Protein AF-A0A7V5EWA0-F1 (afdb_monomer)

Foldseek 3Di:
DDPVVLVVLLVVLQVVLVVPDDCVVVDDSVVSSVVSSVVSSVVCCQQPVAPDHDDPVLVLVLVLLVVLQVVCCVVVVDGDDLVSSCVRSVHDSVSSVVSVVPDGDDDQCPADDPPNDGNVVPDDDPPDDDVVVVVLVVLLLVLVLQLLVLDPPLLSVLVCCQCVNDNNDHDQLVVVCVVVVHDSVVSVVSPVVSVVQLPDPVRHDPPVSND

Nearest PDB structures (foldseek):
  5tw1-assembly1_F  TM=6.983E-01  e=7.255E-17  Mycolicibacterium smegmatis MC2 155
  5vi8-assembly1_F  TM=6.983E-01  e=9.781E-17  Mycolicibacterium smegmatis MC2 155
  6cce-assembly1_F  TM=6.832E-01  e=3.037E-15  Mycolicibacterium smegmatis MC2 155
  5uhb-assembly1_F  TM=7.328E-01  e=1.476E-13  Mycobacterium tuberculosis H37Rv
  5uhd-assembly1_F  TM=7.286E-01  e=1.631E-13  Mycobacterium tuberculosis H37Rv

pLDDT: mean 88.19, std 8.23, range [45.72, 97.5]

Structure (mmCIF, N/CA/C/O backbone):
data_AF-A0A7V5EWA0-F1
#
_entry.id   AF-A0A7V5EWA0-F1
#
loop_
_atom_site.group_PDB
_atom_site.id
_atom_site.type_symbol
_atom_site.label_atom_id
_atom_site.label_alt_id
_atom_site.label_comp_id
_atom_site.label_asym_id
_atom_site.label_entity_id
_atom_site.label_seq_id
_atom_site.pdbx_PDB_ins_code
_atom_site.Cartn_x
_atom_site.Cartn_y
_atom_site.Cartn_z
_atom_site.occupancy
_atom_site.B_iso_or_equiv
_atom_site.auth_seq_id
_atom_site.auth_comp_id
_atom_site.auth_asym_id
_atom_site.auth_atom_id
_atom_site.pdbx_PDB_model_num
ATOM 1 N N . ILE A 1 1 ? -12.025 8.085 10.492 1.00 82.38 1 ILE A N 1
ATOM 2 C CA . ILE A 1 1 ? -13.468 8.148 10.156 1.00 82.38 1 ILE A CA 1
ATOM 3 C C . ILE A 1 1 ? -14.046 9.317 10.912 1.00 82.38 1 ILE A C 1
ATOM 5 O O . ILE A 1 1 ? -13.774 9.421 12.106 1.00 82.38 1 ILE A O 1
ATOM 9 N N . ASP A 1 2 ? -14.763 10.191 10.217 1.00 91.50 2 ASP A N 1
ATOM 10 C CA . ASP A 1 2 ? -15.374 11.351 10.847 1.00 91.50 2 ASP A CA 1
ATOM 11 C C . ASP A 1 2 ? -16.560 10.948 11.739 1.00 91.50 2 ASP A C 1
ATOM 13 O O . ASP A 1 2 ? -17.183 9.898 11.563 1.00 91.50 2 ASP A O 1
ATOM 17 N N . PHE A 1 3 ? -16.888 11.781 12.722 1.00 92.06 3 PHE A N 1
ATOM 18 C CA . PHE A 1 3 ? -18.001 11.513 13.628 1.00 92.06 3 PHE A CA 1
ATOM 19 C C . PHE A 1 3 ? -19.339 11.398 12.882 1.00 92.06 3 PHE A C 1
ATOM 21 O O . PHE A 1 3 ? -20.151 10.526 13.204 1.00 92.06 3 PHE A O 1
ATOM 28 N N . LEU A 1 4 ? -19.557 12.224 11.852 1.00 95.25 4 LEU A N 1
ATOM 29 C CA . LEU A 1 4 ? -20.775 12.167 11.043 1.00 95.25 4 LEU A CA 1
ATOM 30 C C . LEU A 1 4 ? -20.876 10.857 10.255 1.00 95.25 4 LEU A C 1
ATOM 32 O O . LEU A 1 4 ? -21.962 10.282 10.182 1.00 95.25 4 LEU A O 1
ATOM 36 N N . ASP A 1 5 ? -19.760 10.338 9.744 1.00 93.88 5 ASP A N 1
ATOM 37 C CA . ASP A 1 5 ? -19.731 9.050 9.043 1.00 93.88 5 ASP A CA 1
ATOM 38 C C . ASP A 1 5 ? -20.149 7.901 9.971 1.00 93.88 5 ASP A C 1
ATOM 40 O O . ASP A 1 5 ? -20.940 7.038 9.583 1.00 93.88 5 ASP A O 1
ATOM 44 N N . LEU A 1 6 ? -19.679 7.907 11.226 1.00 94.06 6 LEU A N 1
ATOM 45 C CA . LEU A 1 6 ? -20.081 6.908 12.223 1.00 94.06 6 LEU A CA 1
ATOM 46 C C . LEU A 1 6 ? -21.582 6.980 12.523 1.00 94.06 6 LEU A C 1
ATOM 48 O O . LEU A 1 6 ? -22.230 5.940 12.665 1.00 94.06 6 LEU A O 1
ATOM 52 N N . ILE A 1 7 ? -22.148 8.189 12.592 1.00 95.56 7 ILE A N 1
ATOM 53 C CA . ILE A 1 7 ? -23.594 8.377 12.766 1.00 95.56 7 ILE A CA 1
ATOM 54 C C . ILE A 1 7 ? -24.354 7.800 11.570 1.00 95.56 7 ILE A C 1
ATOM 56 O O . ILE A 1 7 ? -25.347 7.102 11.771 1.00 95.56 7 ILE A O 1
ATOM 60 N N . GLN A 1 8 ? -23.900 8.041 10.338 1.00 96.69 8 GLN A N 1
ATOM 61 C CA . GLN A 1 8 ? -24.583 7.527 9.146 1.00 96.69 8 GLN A CA 1
ATOM 62 C C . GLN A 1 8 ? -24.544 5.997 9.061 1.00 96.69 8 GLN A C 1
ATOM 64 O O . GLN A 1 8 ? -25.562 5.364 8.775 1.00 96.69 8 GLN A O 1
ATOM 69 N N . GLU A 1 9 ? -23.412 5.381 9.393 1.00 96.38 9 GLU A N 1
ATOM 70 C CA . GLU A 1 9 ? -23.304 3.920 9.481 1.00 96.38 9 GLU A CA 1
ATOM 71 C C . GLU A 1 9 ? -24.185 3.356 10.606 1.00 96.38 9 GLU A C 1
ATOM 73 O O . GLU A 1 9 ? -24.866 2.340 10.437 1.00 96.38 9 GLU A O 1
ATOM 78 N N . GLY A 1 10 ? -24.261 4.064 11.736 1.00 96.88 10 GLY A N 1
ATOM 79 C CA . GLY A 1 10 ? -25.194 3.763 12.818 1.00 96.88 10 GLY A CA 1
ATOM 80 C C . GLY A 1 10 ? -26.660 3.837 12.379 1.00 96.88 10 GLY A C 1
ATOM 81 O O . GLY A 1 10 ? -27.437 2.937 12.703 1.00 96.88 10 GLY A O 1
ATOM 82 N N . ASN A 1 11 ? -27.034 4.849 11.591 1.00 97.19 11 ASN A N 1
ATOM 83 C CA . ASN A 1 11 ? -28.379 4.997 11.028 1.00 97.19 11 ASN A CA 1
ATOM 84 C C . ASN A 1 11 ? -28.729 3.827 10.100 1.00 97.19 11 ASN A C 1
ATOM 86 O O . ASN A 1 11 ? -29.835 3.290 10.181 1.00 97.19 11 ASN A O 1
ATOM 90 N N . LEU A 1 12 ? -27.783 3.364 9.276 1.00 96.38 12 LEU A N 1
ATOM 91 C CA . LEU A 1 12 ? -27.974 2.173 8.444 1.00 96.38 12 LEU A CA 1
ATOM 92 C C . LEU A 1 12 ? -28.188 0.910 9.299 1.00 96.38 12 LEU A C 1
ATOM 94 O O . LEU A 1 12 ? -29.041 0.073 8.988 1.00 96.38 12 LEU A O 1
ATOM 98 N N . GLY A 1 13 ? -27.452 0.785 10.408 1.00 96.81 13 GLY A N 1
ATOM 99 C CA . GLY A 1 13 ? -27.670 -0.256 11.414 1.00 96.81 13 GLY A CA 1
ATOM 100 C C . GLY A 1 13 ? -29.061 -0.185 12.055 1.00 96.81 13 GLY A C 1
ATOM 101 O O . GLY A 1 13 ? -29.728 -1.210 12.201 1.00 96.81 13 GLY A O 1
ATOM 102 N N . LEU A 1 14 ? -29.537 1.018 12.382 1.00 97.50 14 LEU A N 1
ATOM 103 C CA . LEU A 1 14 ? -30.867 1.236 12.950 1.00 97.50 14 LEU A CA 1
ATOM 104 C C . LEU A 1 14 ? -31.986 0.860 11.968 1.00 97.50 14 LEU A C 1
ATOM 106 O O . LEU A 1 14 ? -32.928 0.186 12.377 1.00 97.50 14 LEU A O 1
ATOM 110 N N . ILE A 1 15 ? -31.876 1.221 10.684 1.00 97.38 15 ILE A N 1
ATOM 111 C CA . ILE A 1 15 ? -32.860 0.836 9.653 1.00 97.38 15 ILE A CA 1
ATOM 112 C C . ILE A 1 15 ? -33.011 -0.691 9.608 1.00 97.38 15 ILE A C 1
ATOM 114 O O . ILE A 1 15 ? -34.123 -1.209 9.700 1.00 97.38 15 ILE A O 1
ATOM 118 N N . ARG A 1 16 ? -31.892 -1.429 9.594 1.00 95.44 16 ARG A N 1
ATOM 119 C CA . ARG A 1 16 ? -31.909 -2.903 9.639 1.00 95.44 16 ARG A CA 1
ATOM 120 C C . ARG A 1 16 ? -32.541 -3.454 10.916 1.00 95.44 16 ARG A C 1
ATOM 122 O O . ARG A 1 16 ? -33.188 -4.501 10.879 1.00 95.44 16 ARG A O 1
ATOM 129 N N . ALA A 1 17 ? -32.345 -2.777 12.047 1.00 96.69 17 ALA A N 1
ATOM 130 C CA . ALA A 1 17 ? -32.993 -3.155 13.295 1.00 96.69 17 ALA A CA 1
ATOM 131 C C . ALA A 1 17 ? -34.513 -3.009 13.194 1.00 96.69 17 ALA A C 1
ATOM 133 O O . ALA A 1 17 ? -35.222 -3.915 13.618 1.00 96.69 17 ALA A O 1
ATOM 134 N N . VAL A 1 18 ? -35.009 -1.909 12.618 1.00 96.88 18 VAL A N 1
ATOM 135 C CA . VAL A 1 18 ? -36.448 -1.668 12.418 1.00 96.88 18 VAL A CA 1
ATOM 136 C C . VAL A 1 18 ? -37.058 -2.740 11.516 1.00 96.88 18 VAL A C 1
ATOM 138 O O . VAL A 1 18 ? -38.073 -3.324 11.881 1.00 96.88 18 VAL A O 1
ATOM 141 N N . GLU A 1 19 ? -36.416 -3.057 10.390 1.00 95.69 19 GLU A N 1
ATOM 142 C CA . GLU A 1 19 ? -36.904 -4.066 9.436 1.00 95.69 19 GLU A CA 1
ATOM 143 C C . GLU A 1 19 ? -37.020 -5.470 10.044 1.00 95.69 19 GLU A C 1
ATOM 145 O O . GLU A 1 19 ? -37.934 -6.224 9.714 1.00 95.69 19 GLU A O 1
ATOM 150 N N . LYS A 1 20 ? -36.085 -5.841 10.928 1.00 94.56 20 LYS A N 1
ATOM 151 C CA . LYS A 1 20 ? -36.005 -7.191 11.511 1.00 94.56 20 LYS A CA 1
ATOM 152 C C . LYS A 1 20 ? -36.635 -7.313 12.896 1.00 94.56 20 LYS A C 1
ATOM 154 O O . LYS A 1 20 ? -36.583 -8.395 13.484 1.00 94.56 20 LYS A O 1
ATOM 159 N N . PHE A 1 21 ? -37.150 -6.228 13.464 1.00 96.12 21 PHE A N 1
ATOM 160 C CA . PHE A 1 21 ? -37.695 -6.250 14.813 1.00 96.12 21 PHE A CA 1
ATOM 161 C C . PHE A 1 21 ? -39.098 -6.860 14.837 1.00 96.12 21 PHE A C 1
ATOM 163 O O . PHE A 1 21 ? -39.984 -6.461 14.088 1.00 96.12 21 PHE A O 1
ATOM 170 N N . ASP A 1 22 ? -39.308 -7.799 15.756 1.00 95.19 22 ASP A N 1
ATOM 171 C CA . ASP A 1 22 ? -40.616 -8.390 16.021 1.00 95.19 22 ASP A CA 1
ATOM 172 C C . ASP A 1 22 ? -41.069 -8.013 17.434 1.00 95.19 22 ASP A C 1
ATOM 174 O O . ASP A 1 22 ? -40.555 -8.528 18.433 1.00 95.19 22 ASP A O 1
ATOM 178 N N . TRP A 1 23 ? -42.053 -7.115 17.513 1.00 93.81 23 TRP A N 1
ATOM 179 C CA . TRP A 1 23 ? -42.595 -6.633 18.782 1.00 93.81 23 TRP A CA 1
ATOM 180 C C . TRP A 1 23 ? -43.308 -7.734 19.579 1.00 93.81 23 TRP A C 1
ATOM 182 O O . TRP A 1 23 ? -43.420 -7.622 20.801 1.00 93.81 23 TRP A O 1
ATOM 192 N N . ARG A 1 24 ? -43.751 -8.826 18.933 1.00 95.38 24 ARG A N 1
ATOM 193 C CA . ARG A 1 24 ? -44.474 -9.931 19.594 1.00 95.38 24 ARG A CA 1
ATOM 194 C C . ARG A 1 24 ? -43.595 -10.710 20.566 1.00 95.38 24 ARG A C 1
ATOM 196 O O . ARG A 1 24 ? -44.112 -11.381 21.453 1.00 95.38 24 ARG A O 1
ATOM 203 N N . LYS A 1 25 ? -42.271 -10.601 20.428 1.00 92.06 25 LYS A N 1
ATOM 204 C CA . LYS A 1 25 ? -41.294 -11.267 21.300 1.00 92.06 25 LYS A CA 1
ATOM 205 C C . LYS A 1 25 ? -41.114 -10.578 22.658 1.00 92.06 25 LYS A C 1
ATOM 207 O O . LYS A 1 25 ? -40.399 -11.107 23.499 1.00 92.06 25 LYS A O 1
ATOM 212 N N . GLY A 1 26 ? -41.727 -9.410 22.883 1.00 91.69 26 GLY A N 1
ATOM 213 C CA . GLY A 1 26 ? -41.745 -8.739 24.191 1.00 91.69 26 GLY A CA 1
ATOM 214 C C . GLY A 1 26 ? -40.430 -8.072 24.619 1.00 91.69 26 GLY A C 1
ATOM 215 O O . GLY A 1 26 ? -40.334 -7.571 25.738 1.00 91.69 26 GLY A O 1
ATOM 216 N N . PHE A 1 27 ? -39.414 -8.026 23.752 1.00 93.75 27 PHE A N 1
ATOM 217 C CA . PHE A 1 27 ? -38.161 -7.319 24.026 1.00 93.75 27 PHE A CA 1
ATOM 218 C C . PHE A 1 27 ? -38.275 -5.825 23.706 1.00 93.75 27 PHE A C 1
ATOM 220 O O . PHE A 1 27 ? -38.940 -5.428 22.750 1.00 93.75 27 PHE A O 1
ATOM 227 N N . LYS A 1 28 ? -37.580 -4.977 24.475 1.00 95.62 28 LYS A N 1
ATOM 228 C CA . LYS A 1 28 ? -37.499 -3.539 24.183 1.00 95.62 28 LYS A CA 1
ATOM 229 C C . LYS A 1 28 ? -36.717 -3.304 22.889 1.00 95.62 28 LYS A C 1
ATOM 231 O O . LYS A 1 28 ? -35.600 -3.800 22.738 1.00 95.62 28 LYS A O 1
ATOM 236 N N . PHE A 1 29 ? -37.270 -2.479 22.000 1.00 94.94 29 PHE A N 1
ATOM 237 C CA . PHE A 1 29 ? -36.623 -2.130 20.734 1.00 94.94 29 PHE A CA 1
ATOM 238 C C . PHE A 1 29 ? -35.236 -1.504 20.936 1.00 94.94 29 PHE A C 1
ATOM 240 O O . PHE A 1 29 ? -34.302 -1.875 20.236 1.00 94.94 29 PHE A O 1
ATOM 247 N N . SER A 1 30 ? -35.063 -0.622 21.928 1.00 95.94 30 SER A N 1
ATOM 248 C CA . SER A 1 30 ? -33.776 0.037 22.201 1.00 95.94 30 SER A CA 1
ATOM 249 C C . SER A 1 30 ? -32.640 -0.956 22.468 1.00 95.94 30 SER A C 1
ATOM 251 O O . SER A 1 30 ? -31.547 -0.807 21.921 1.00 95.94 30 SER A O 1
ATOM 253 N N . THR A 1 31 ? -32.896 -2.008 23.248 1.00 94.75 31 THR A N 1
ATOM 254 C CA . THR A 1 31 ? -31.913 -3.061 23.543 1.00 94.75 31 THR A CA 1
ATOM 255 C C . THR A 1 31 ? -31.532 -3.844 22.287 1.00 94.75 31 THR A C 1
ATOM 257 O O . THR A 1 31 ? -30.357 -4.138 22.077 1.00 94.75 31 THR A O 1
ATOM 260 N N . TYR A 1 32 ? -32.508 -4.142 21.428 1.00 95.19 32 TYR A N 1
ATOM 261 C CA . TYR A 1 32 ? -32.281 -4.847 20.168 1.00 95.19 32 TYR A CA 1
ATOM 262 C C . TYR A 1 32 ? -31.539 -3.979 19.143 1.00 95.19 32 TYR A C 1
ATOM 264 O O . TYR A 1 32 ? -30.539 -4.405 18.572 1.00 95.19 32 TYR A O 1
ATOM 272 N N . ALA A 1 33 ? -31.985 -2.738 18.944 1.00 96.75 33 ALA A N 1
ATOM 273 C CA . ALA A 1 33 ? -31.395 -1.807 17.988 1.00 96.75 33 ALA A CA 1
ATOM 274 C C . ALA A 1 33 ? -29.946 -1.454 18.335 1.00 96.75 33 ALA A C 1
ATOM 276 O O . ALA A 1 33 ? -29.120 -1.347 17.434 1.00 96.75 33 ALA A O 1
ATOM 277 N N . THR A 1 34 ? -29.608 -1.361 19.627 1.00 96.81 34 THR A N 1
ATOM 278 C CA . THR A 1 34 ? -28.232 -1.093 20.081 1.00 96.81 34 THR A CA 1
ATOM 279 C C . THR A 1 34 ? -27.230 -2.102 19.509 1.00 96.81 34 THR A C 1
ATOM 281 O O . THR A 1 34 ? -26.132 -1.711 19.117 1.00 96.81 34 THR A O 1
ATOM 284 N N . TRP A 1 35 ? -27.601 -3.384 19.401 1.00 95.62 35 TRP A N 1
ATOM 285 C CA . TRP A 1 35 ? -26.743 -4.407 18.794 1.00 95.62 35 TRP A CA 1
ATOM 286 C C . TRP A 1 35 ? -26.485 -4.151 17.308 1.00 95.62 35 TRP A C 1
ATOM 288 O O . TRP A 1 35 ? -25.339 -4.208 16.867 1.00 95.62 35 TRP A O 1
ATOM 298 N N . TRP A 1 36 ? -27.528 -3.832 16.540 1.00 97.00 36 TRP A N 1
ATOM 299 C CA . TRP A 1 36 ? -27.405 -3.560 15.105 1.00 97.00 36 TRP A CA 1
ATOM 300 C C . TRP A 1 36 ? -26.636 -2.274 14.810 1.00 97.00 36 TRP A C 1
ATOM 302 O O . TRP A 1 36 ? -25.823 -2.256 13.888 1.00 97.00 36 TRP A O 1
ATOM 312 N N . ILE A 1 37 ? -26.857 -1.229 15.613 1.00 96.81 37 ILE A N 1
ATOM 313 C CA . ILE A 1 37 ? -26.122 0.037 15.521 1.00 96.81 37 ILE A CA 1
ATOM 314 C C . ILE A 1 37 ? -24.639 -0.211 15.810 1.00 96.81 37 ILE A C 1
ATOM 316 O O . ILE A 1 37 ? -23.790 0.147 14.997 1.00 96.81 37 ILE A O 1
ATOM 320 N N . ARG A 1 38 ? -24.317 -0.887 16.923 1.00 96.44 38 ARG A N 1
ATOM 321 C CA . ARG A 1 38 ? -22.927 -1.199 17.288 1.00 96.44 38 ARG A CA 1
ATOM 322 C C . ARG A 1 38 ? -22.240 -2.033 16.210 1.00 96.44 38 ARG A C 1
ATOM 324 O O . ARG A 1 38 ? -21.142 -1.686 15.802 1.00 96.44 38 ARG A O 1
ATOM 331 N N . GLN A 1 39 ? -22.897 -3.078 15.708 1.00 94.62 39 GLN A N 1
ATOM 332 C CA . GLN A 1 39 ? -22.340 -3.934 14.659 1.00 94.62 39 GLN A CA 1
ATOM 333 C C . GLN A 1 39 ? -22.036 -3.157 13.372 1.00 94.62 39 GLN A C 1
ATOM 335 O O . GLN A 1 39 ? -20.989 -3.374 12.763 1.00 94.62 39 GLN A O 1
ATOM 340 N N . ALA A 1 40 ? -22.946 -2.276 12.945 1.00 95.50 40 ALA A N 1
ATOM 341 C CA . ALA A 1 40 ? -22.752 -1.464 11.747 1.00 95.50 40 ALA A CA 1
ATOM 342 C C . ALA A 1 40 ? -21.560 -0.512 11.909 1.00 95.50 40 ALA A C 1
ATOM 344 O O . ALA A 1 40 ? -20.682 -0.489 11.049 1.00 95.50 40 ALA A O 1
ATOM 345 N N . ILE A 1 41 ? -21.475 0.174 13.053 1.00 94.94 41 ILE A N 1
ATOM 346 C CA . ILE A 1 41 ? -20.366 1.078 13.378 1.00 94.94 41 ILE A CA 1
ATOM 347 C C . ILE A 1 41 ? -19.035 0.319 13.439 1.00 94.94 41 ILE A C 1
ATOM 349 O O . ILE A 1 41 ? -18.085 0.704 12.764 1.00 94.94 41 ILE A O 1
ATOM 353 N N . THR A 1 42 ? -18.951 -0.782 14.193 1.00 92.19 42 THR A N 1
ATOM 354 C CA . THR A 1 42 ? -17.715 -1.573 14.320 1.00 92.19 42 THR A CA 1
ATOM 355 C C . THR A 1 42 ? -17.243 -2.099 12.967 1.00 92.19 42 THR A C 1
ATOM 357 O O . THR A 1 42 ? -16.056 -2.027 12.653 1.00 92.19 42 THR A O 1
ATOM 360 N N . ARG A 1 43 ? -18.171 -2.571 12.126 1.00 90.81 43 ARG A N 1
ATOM 361 C CA . ARG A 1 43 ? -17.845 -3.029 10.774 1.00 90.81 43 ARG A CA 1
ATOM 362 C C . ARG A 1 43 ? -17.349 -1.891 9.887 1.00 90.81 43 ARG A C 1
ATOM 364 O O . ARG A 1 43 ? -16.357 -2.072 9.192 1.00 90.81 43 ARG A O 1
ATOM 371 N N . ALA A 1 44 ? -18.003 -0.733 9.920 1.00 91.94 44 ALA A N 1
ATOM 372 C CA . ALA A 1 44 ? -17.571 0.427 9.149 1.00 91.94 44 ALA A CA 1
ATOM 373 C C . ALA A 1 44 ? -16.185 0.920 9.581 1.00 91.94 44 ALA A C 1
ATOM 375 O O . ALA A 1 44 ? -15.370 1.263 8.728 1.00 91.94 44 ALA A O 1
ATOM 376 N N . ILE A 1 45 ? -15.889 0.889 10.885 1.00 90.56 45 ILE A N 1
ATOM 377 C CA . ILE A 1 45 ? -14.550 1.178 11.409 1.00 90.56 45 ILE A CA 1
ATOM 378 C C . ILE A 1 45 ? -13.529 0.199 10.835 1.00 90.56 45 ILE A C 1
ATOM 380 O O . ILE A 1 45 ? -12.526 0.644 10.286 1.00 90.56 45 ILE A O 1
ATOM 384 N N . ALA A 1 46 ? -13.781 -1.107 10.890 1.00 87.81 46 ALA A N 1
ATOM 385 C CA . ALA A 1 46 ? -12.867 -2.087 10.304 1.00 87.81 46 ALA A CA 1
ATOM 386 C C . ALA A 1 46 ? -12.667 -1.851 8.793 1.00 87.81 46 ALA A C 1
ATOM 388 O O . ALA A 1 46 ? -11.544 -1.793 8.306 1.00 87.81 46 ALA A O 1
ATOM 389 N N . ASP A 1 47 ? -13.755 -1.622 8.056 1.00 87.25 47 ASP A N 1
ATOM 390 C CA . ASP A 1 47 ? -13.726 -1.548 6.597 1.00 87.25 47 ASP A CA 1
ATOM 391 C C . ASP A 1 47 ? -13.164 -0.225 6.031 1.00 87.25 47 ASP A C 1
ATOM 393 O O . ASP A 1 47 ? -12.624 -0.248 4.921 1.00 87.25 47 ASP A O 1
ATOM 397 N N . LYS A 1 48 ? -13.316 0.905 6.744 1.00 87.19 48 LYS A N 1
ATOM 398 C CA . LYS A 1 48 ? -13.061 2.268 6.226 1.00 87.19 48 LYS A CA 1
ATOM 399 C C . LYS A 1 48 ? -12.053 3.101 7.030 1.00 87.19 48 LYS A C 1
ATOM 401 O O . LYS A 1 48 ? -11.779 4.234 6.648 1.00 87.19 48 LYS A O 1
ATOM 406 N N . SER A 1 49 ? -11.539 2.618 8.165 1.00 85.25 49 SER A N 1
ATOM 407 C CA . SER A 1 49 ? -10.682 3.453 9.032 1.00 85.25 49 SER A CA 1
ATOM 408 C C . SER A 1 49 ? -9.253 3.631 8.542 1.00 85.25 49 SER A C 1
ATOM 410 O O . SER A 1 49 ? -8.626 4.623 8.908 1.00 85.25 49 SER A O 1
ATOM 412 N N . ARG A 1 50 ? -8.739 2.692 7.745 1.00 85.44 50 ARG A N 1
ATOM 413 C CA . ARG A 1 50 ? -7.355 2.702 7.270 1.00 85.44 50 ARG A CA 1
ATOM 414 C C . ARG A 1 50 ? -7.278 3.130 5.812 1.00 85.44 50 ARG A C 1
ATOM 416 O O . ARG A 1 50 ? -8.128 2.751 5.011 1.00 85.44 50 ARG A O 1
ATOM 423 N N . THR A 1 51 ? -6.206 3.847 5.480 1.00 87.69 51 THR A N 1
ATOM 424 C CA . THR A 1 51 ? -5.844 4.231 4.107 1.00 87.69 51 THR A CA 1
ATOM 425 C C . THR A 1 51 ? -5.712 3.002 3.207 1.00 87.69 51 THR A C 1
ATOM 427 O O . THR A 1 51 ? -6.245 2.972 2.102 1.00 87.69 51 THR A O 1
ATOM 430 N N . VAL A 1 52 ? -5.059 1.950 3.715 1.00 87.12 52 VAL A N 1
ATOM 431 C CA . VAL A 1 52 ? -4.989 0.637 3.065 1.00 87.12 52 VAL A CA 1
ATOM 432 C C . VAL A 1 52 ? -5.988 -0.294 3.738 1.00 87.12 52 VAL A C 1
ATOM 434 O O . VAL A 1 52 ? -5.888 -0.582 4.934 1.00 87.12 52 VAL A O 1
ATOM 437 N N . ARG A 1 53 ? -6.968 -0.761 2.962 1.00 88.44 53 ARG A N 1
ATOM 438 C CA . ARG A 1 53 ? -8.024 -1.657 3.436 1.00 88.44 53 ARG A CA 1
ATOM 439 C C . ARG A 1 53 ? -7.448 -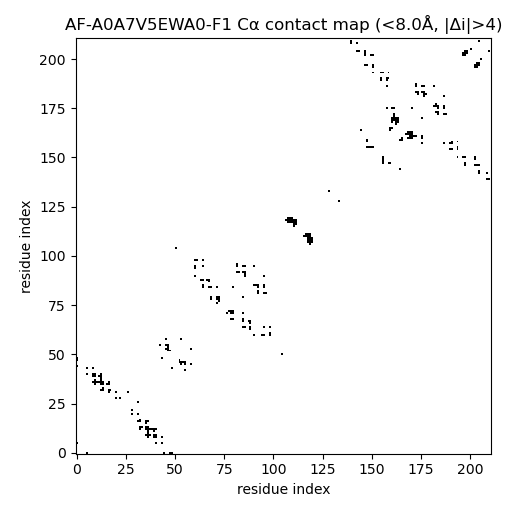3.008 3.860 1.00 88.44 53 ARG A C 1
ATOM 441 O O . ARG A 1 53 ? -6.722 -3.644 3.101 1.00 88.44 53 ARG A O 1
ATOM 448 N N . ILE A 1 54 ? -7.883 -3.491 5.021 1.00 86.31 54 ILE A N 1
ATOM 449 C CA . ILE A 1 54 ? -7.534 -4.812 5.550 1.00 86.31 54 ILE A CA 1
ATOM 450 C C . ILE A 1 54 ? -8.798 -5.682 5.630 1.00 86.31 54 ILE A C 1
ATOM 452 O O . ILE A 1 54 ? -9.886 -5.174 5.909 1.00 86.31 54 ILE A O 1
ATOM 456 N N . PRO A 1 55 ? -8.708 -6.995 5.357 1.00 87.88 55 PRO A N 1
ATOM 457 C CA . PRO A 1 55 ? -9.811 -7.919 5.594 1.00 87.88 55 PRO A CA 1
ATOM 458 C C . PRO A 1 55 ? -10.284 -7.940 7.059 1.00 87.88 55 PRO A C 1
ATOM 460 O O . PRO A 1 55 ? -9.476 -8.056 7.975 1.00 87.88 55 PRO A O 1
ATOM 463 N N . VAL A 1 56 ? -11.607 -7.942 7.278 1.00 83.44 56 VAL A N 1
ATOM 464 C CA . VAL A 1 56 ? -12.242 -7.876 8.616 1.00 83.44 56 VAL A CA 1
ATOM 465 C C . VAL A 1 56 ? -11.699 -8.914 9.609 1.00 83.44 56 VAL A C 1
ATOM 467 O O . VAL A 1 56 ? -11.450 -8.579 10.760 1.00 83.44 56 VAL A O 1
ATOM 470 N N . HIS A 1 57 ? -11.456 -10.152 9.172 1.00 83.38 57 HIS A N 1
ATOM 471 C CA . HIS A 1 57 ? -10.975 -11.234 10.044 1.00 83.38 57 HIS A CA 1
ATOM 472 C C . HIS A 1 57 ? -9.551 -11.018 10.584 1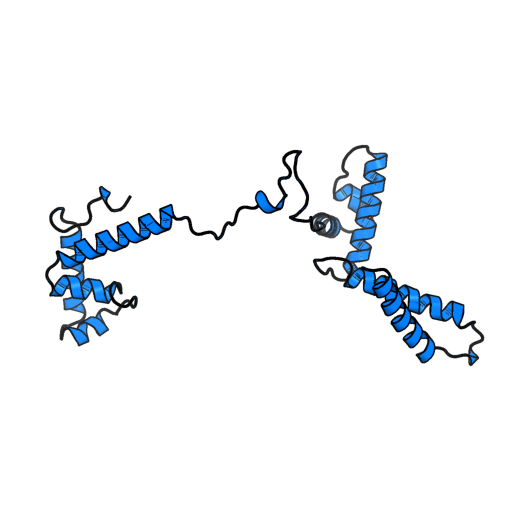.00 83.38 57 HIS A C 1
ATOM 474 O O . HIS A 1 57 ? -9.167 -11.680 11.543 1.00 83.38 57 HIS A O 1
ATOM 480 N N . LEU A 1 58 ? -8.771 -10.109 9.986 1.00 85.56 58 LEU A N 1
ATOM 481 C CA . LEU A 1 58 ? -7.439 -9.754 10.475 1.00 85.56 58 LEU A CA 1
ATOM 482 C C . LEU A 1 58 ? -7.467 -8.611 11.499 1.00 85.56 58 LEU A C 1
ATOM 484 O O . LEU A 1 58 ? -6.479 -8.402 12.199 1.00 85.56 58 LEU A O 1
ATOM 488 N N . HIS A 1 59 ? -8.577 -7.874 11.626 1.00 86.06 59 HIS A N 1
ATOM 489 C CA . HIS A 1 59 ? -8.677 -6.796 12.615 1.00 86.06 59 HIS A CA 1
ATOM 490 C C . HIS A 1 59 ? -8.632 -7.331 14.044 1.00 86.06 59 HIS A C 1
ATOM 492 O O . HIS A 1 59 ? -7.919 -6.769 14.873 1.00 86.06 59 HIS A O 1
ATOM 498 N N . ASP A 1 60 ? -9.333 -8.433 14.314 1.00 85.19 60 ASP A N 1
ATOM 499 C CA . ASP A 1 60 ? -9.338 -9.059 15.637 1.00 85.19 60 ASP A CA 1
ATOM 500 C C . ASP A 1 60 ? -7.938 -9.576 15.997 1.00 85.19 60 ASP A C 1
ATOM 502 O O . ASP A 1 60 ? -7.458 -9.345 17.106 1.00 85.19 60 ASP A O 1
ATOM 506 N N . THR A 1 61 ? -7.232 -10.188 15.034 1.00 88.19 61 THR A N 1
ATOM 507 C CA . THR A 1 61 ? -5.846 -10.635 15.239 1.00 88.19 61 THR A CA 1
ATOM 508 C C . THR A 1 61 ? -4.896 -9.461 15.458 1.00 88.19 61 THR A C 1
ATOM 510 O O . THR A 1 61 ? -4.062 -9.522 16.352 1.00 88.19 61 THR A O 1
ATOM 513 N N . LEU A 1 62 ? -5.039 -8.365 14.704 1.00 89.00 62 LEU A N 1
ATOM 514 C CA . LEU A 1 62 ? -4.226 -7.156 14.880 1.00 89.00 62 LEU A CA 1
ATOM 515 C C . LEU A 1 62 ? -4.455 -6.513 16.253 1.00 89.00 62 LEU A C 1
ATOM 517 O O . LEU A 1 62 ? -3.498 -6.099 16.903 1.00 89.00 62 LEU A O 1
ATOM 521 N N . ALA A 1 63 ? -5.709 -6.431 16.703 1.00 88.31 63 ALA A N 1
ATOM 522 C CA . ALA A 1 63 ? -6.049 -5.881 18.010 1.00 88.31 63 ALA A CA 1
ATOM 523 C C . ALA A 1 63 ? -5.483 -6.741 19.150 1.00 88.31 63 ALA A C 1
ATOM 525 O O . ALA A 1 63 ? -4.890 -6.193 20.079 1.00 88.31 63 ALA A O 1
ATOM 526 N N . ALA A 1 64 ? -5.606 -8.070 19.050 1.00 90.06 64 ALA A N 1
ATOM 527 C CA . ALA A 1 64 ? -5.043 -9.007 20.020 1.00 90.06 64 ALA A CA 1
ATOM 528 C C . ALA A 1 64 ? -3.511 -8.909 20.087 1.00 90.06 64 ALA A C 1
ATOM 530 O O . ALA A 1 64 ? -2.954 -8.754 21.170 1.00 90.06 64 ALA A O 1
ATOM 531 N N . VAL A 1 65 ? -2.838 -8.904 18.930 1.00 92.44 65 VAL A N 1
ATOM 532 C CA . VAL A 1 65 ? -1.376 -8.768 18.837 1.00 92.44 65 VAL A CA 1
ATOM 533 C C . VAL A 1 65 ? -0.903 -7.437 19.423 1.00 92.44 65 VAL A C 1
ATOM 535 O O . VAL A 1 65 ? 0.035 -7.427 20.214 1.00 92.44 65 VAL A O 1
ATOM 538 N N . ARG A 1 66 ? -1.569 -6.316 19.110 1.00 90.25 66 ARG A N 1
ATOM 539 C CA . ARG A 1 66 ? -1.222 -4.996 19.672 1.00 90.25 66 ARG A CA 1
ATOM 540 C C . ARG A 1 66 ? -1.415 -4.939 21.186 1.00 90.25 66 ARG A C 1
ATOM 542 O O . ARG A 1 66 ? -0.586 -4.354 21.877 1.00 90.25 66 ARG A O 1
ATOM 549 N N . ALA A 1 67 ? -2.492 -5.534 21.700 1.00 91.81 67 ALA A N 1
ATOM 550 C CA . ALA A 1 67 ? -2.750 -5.589 23.136 1.00 91.81 67 ALA A CA 1
ATOM 551 C C . ALA A 1 67 ? -1.690 -6.431 23.866 1.00 91.81 67 ALA A C 1
ATOM 553 O O . ALA A 1 67 ? -1.108 -5.956 24.841 1.00 91.81 67 ALA A O 1
ATOM 554 N N . ALA A 1 68 ? -1.383 -7.626 23.351 1.00 93.44 68 ALA A N 1
ATOM 555 C CA . ALA A 1 68 ? -0.347 -8.505 23.892 1.00 93.44 68 ALA A CA 1
ATOM 556 C C . ALA A 1 68 ? 1.041 -7.846 23.844 1.00 93.44 68 ALA A C 1
ATOM 558 O O . ALA A 1 68 ? 1.752 -7.817 24.845 1.00 93.44 68 ALA A O 1
ATOM 559 N N . GLN A 1 69 ? 1.399 -7.228 22.714 1.00 92.50 69 GLN A N 1
ATOM 560 C CA . GLN A 1 69 ? 2.658 -6.499 22.564 1.00 92.50 69 GLN A CA 1
ATOM 561 C C . GLN A 1 69 ? 2.778 -5.353 23.577 1.00 92.50 69 GLN A C 1
ATOM 563 O O . GLN A 1 69 ? 3.840 -5.179 24.171 1.00 92.50 69 GLN A O 1
ATOM 568 N N . ALA A 1 70 ? 1.709 -4.579 23.795 1.00 91.75 70 ALA A N 1
ATOM 569 C CA . ALA A 1 70 ? 1.707 -3.489 24.769 1.00 91.75 70 ALA A CA 1
ATOM 570 C C . ALA A 1 70 ? 1.850 -3.995 26.214 1.00 91.75 70 ALA A C 1
ATOM 572 O O . ALA A 1 70 ? 2.611 -3.406 26.983 1.00 91.75 70 ALA A O 1
ATOM 573 N N . SER A 1 71 ? 1.168 -5.092 26.564 1.00 93.56 71 SER A N 1
ATOM 574 C CA . SER A 1 71 ? 1.264 -5.714 27.891 1.00 93.56 71 SER A CA 1
ATOM 575 C C . SER A 1 71 ? 2.673 -6.247 28.154 1.00 93.56 71 SER A C 1
ATOM 577 O O . SER A 1 71 ? 3.328 -5.838 29.112 1.00 93.56 71 SER A O 1
ATOM 579 N N . LEU A 1 72 ? 3.202 -7.063 27.237 1.00 94.19 72 LEU A N 1
ATOM 580 C CA . LEU A 1 72 ? 4.542 -7.641 27.349 1.00 94.19 72 LEU A CA 1
ATOM 581 C C . LEU A 1 72 ? 5.638 -6.574 27.365 1.00 94.19 72 LEU A C 1
ATOM 583 O O . LEU A 1 72 ? 6.612 -6.700 28.103 1.00 94.19 72 LEU A O 1
ATOM 587 N N . LYS A 1 73 ? 5.486 -5.495 26.590 1.00 94.38 73 LYS A N 1
ATOM 588 C CA . LYS A 1 73 ? 6.434 -4.375 26.608 1.00 94.38 73 LYS A CA 1
ATOM 589 C C . LYS A 1 73 ? 6.451 -3.659 27.960 1.00 94.38 73 LYS A C 1
ATOM 591 O O . LYS A 1 73 ? 7.522 -3.257 28.413 1.00 94.38 73 LYS A O 1
ATOM 596 N N . ALA A 1 74 ? 5.292 -3.513 28.605 1.00 94.00 74 ALA A N 1
ATOM 597 C CA . ALA A 1 74 ? 5.193 -2.926 29.939 1.00 94.00 74 ALA A CA 1
ATOM 598 C C . ALA A 1 74 ? 5.807 -3.832 31.021 1.00 94.00 74 ALA A C 1
ATOM 600 O O . ALA A 1 74 ? 6.456 -3.326 31.934 1.00 94.00 74 ALA A O 1
ATOM 601 N N . GLU A 1 75 ? 5.645 -5.151 30.906 1.00 93.88 75 GLU A N 1
ATOM 602 C CA . GLU A 1 75 ? 6.174 -6.124 31.871 1.00 93.88 75 GLU A CA 1
ATOM 603 C C . GLU A 1 75 ? 7.678 -6.386 31.715 1.00 93.88 75 GLU A C 1
ATOM 605 O O . GLU A 1 75 ? 8.415 -6.408 32.700 1.00 93.88 75 GLU A O 1
ATOM 610 N N . LEU A 1 76 ? 8.150 -6.580 30.481 1.00 92.31 76 LEU A N 1
ATOM 611 C CA . LEU A 1 76 ? 9.531 -6.971 30.189 1.00 92.31 76 LEU A CA 1
ATOM 612 C C . LEU A 1 76 ? 10.487 -5.776 30.100 1.00 92.31 76 LEU A C 1
ATOM 614 O O . LEU A 1 76 ? 11.703 -5.966 30.137 1.00 92.31 76 LEU A O 1
ATOM 618 N N . GLY A 1 77 ? 9.967 -4.556 29.917 1.00 91.94 77 GLY A N 1
ATOM 619 C CA . GLY A 1 77 ? 10.773 -3.346 29.715 1.00 91.94 77 GLY A CA 1
ATOM 620 C C . GLY A 1 77 ? 11.616 -3.355 28.429 1.00 91.94 77 GLY A C 1
ATOM 621 O O . GLY A 1 77 ? 12.488 -2.506 28.256 1.00 91.94 77 GLY A O 1
ATOM 622 N N . ARG A 1 78 ? 11.369 -4.312 27.528 1.00 91.38 78 ARG A N 1
ATOM 623 C CA . ARG A 1 78 ? 12.001 -4.468 26.209 1.00 91.38 78 ARG A CA 1
ATOM 624 C C . ARG A 1 78 ? 10.944 -4.795 25.162 1.00 91.38 78 ARG A C 1
ATOM 626 O O . ARG A 1 78 ? 9.842 -5.212 25.512 1.00 91.38 78 ARG A O 1
ATOM 633 N N . ASP A 1 79 ? 11.293 -4.661 23.884 1.00 87.94 79 ASP A N 1
ATOM 634 C CA . ASP A 1 79 ? 10.410 -5.135 22.821 1.00 87.94 79 ASP A CA 1
ATOM 635 C C . ASP A 1 79 ? 10.302 -6.679 22.871 1.00 87.94 79 ASP A C 1
ATOM 637 O O . ASP A 1 79 ? 11.328 -7.376 22.940 1.00 87.94 79 ASP A O 1
ATOM 641 N N . PRO A 1 80 ? 9.072 -7.228 22.915 1.00 92.94 80 PRO A N 1
ATOM 642 C CA . PRO A 1 80 ? 8.846 -8.667 22.992 1.00 92.94 80 PRO A CA 1
ATOM 643 C C . PRO A 1 80 ? 9.129 -9.349 21.652 1.00 92.94 80 PRO A C 1
ATOM 645 O O . PRO A 1 80 ? 8.964 -8.758 20.582 1.00 92.94 80 PRO A O 1
ATOM 648 N N . LYS A 1 81 ? 9.552 -10.614 21.704 1.00 93.56 81 LYS A N 1
ATOM 649 C CA . LYS A 1 81 ? 9.770 -11.424 20.498 1.00 93.56 81 LYS A CA 1
ATOM 650 C C . LYS A 1 81 ? 8.430 -11.866 19.891 1.00 93.56 81 LYS A C 1
ATOM 652 O O . LYS A 1 81 ? 7.473 -12.054 20.640 1.00 93.56 81 LYS A O 1
ATOM 657 N N . PRO A 1 82 ? 8.355 -12.123 18.571 1.00 91.94 82 PRO A N 1
ATOM 658 C CA . PRO A 1 82 ? 7.132 -12.617 17.930 1.00 91.94 82 PRO A CA 1
ATOM 659 C C . PRO A 1 82 ? 6.566 -13.893 18.572 1.00 91.94 82 PRO A C 1
ATOM 661 O O . PRO A 1 82 ? 5.353 -14.026 18.690 1.00 91.94 82 PRO A O 1
ATOM 664 N N . GLU A 1 83 ? 7.434 -14.796 19.036 1.00 93.75 83 GLU A N 1
ATOM 665 C CA . GLU A 1 83 ? 7.052 -16.023 19.752 1.00 93.75 83 GLU A CA 1
ATOM 666 C C . GLU A 1 83 ? 6.368 -15.724 21.098 1.00 93.75 83 GLU A C 1
ATOM 668 O O . GLU A 1 83 ? 5.326 -16.295 21.396 1.00 93.75 83 GLU A O 1
ATOM 673 N N . GLU A 1 84 ? 6.896 -14.768 21.870 1.00 92.25 84 GLU A N 1
ATOM 674 C CA . GLU A 1 84 ? 6.329 -14.350 23.166 1.00 92.25 84 GLU A CA 1
ATOM 675 C C . GLU A 1 84 ? 4.945 -13.704 22.970 1.00 92.25 84 GLU A C 1
ATOM 677 O O . GLU A 1 84 ? 4.007 -13.963 23.720 1.00 92.25 84 GLU A O 1
ATOM 682 N N . ILE A 1 85 ? 4.793 -12.899 21.911 1.00 92.75 85 ILE A N 1
ATOM 683 C CA . ILE A 1 85 ? 3.513 -12.271 21.553 1.00 92.75 85 ILE A CA 1
ATOM 684 C C . ILE A 1 85 ? 2.492 -13.322 21.099 1.00 92.75 85 ILE A C 1
ATOM 686 O O . ILE A 1 85 ? 1.309 -13.193 21.403 1.00 92.75 85 ILE A O 1
ATOM 690 N N . ALA A 1 86 ? 2.930 -14.345 20.363 1.00 94.00 86 ALA A N 1
ATOM 691 C CA . ALA A 1 86 ? 2.075 -15.431 19.890 1.00 94.00 86 ALA A CA 1
ATOM 692 C C . ALA A 1 86 ? 1.485 -16.244 21.051 1.00 94.00 86 ALA A C 1
ATOM 694 O O . ALA A 1 86 ? 0.289 -16.546 21.035 1.00 94.00 86 ALA A O 1
ATOM 695 N N . GLU A 1 87 ? 2.305 -16.551 22.062 1.00 93.00 87 GLU A N 1
ATOM 696 C CA . GLU A 1 87 ? 1.872 -17.250 23.276 1.00 93.00 87 GLU A CA 1
ATOM 697 C C . GLU A 1 87 ? 0.836 -16.437 24.062 1.00 93.00 87 GLU A C 1
ATOM 699 O O . GLU A 1 87 ? -0.223 -16.968 24.397 1.00 93.00 87 GLU A O 1
ATOM 704 N N . GLU A 1 88 ? 1.091 -15.145 24.280 1.00 90.94 88 GLU A N 1
ATOM 705 C CA . GLU A 1 88 ? 0.183 -14.263 25.027 1.00 90.94 88 GLU A CA 1
ATOM 706 C C . GLU A 1 88 ? -1.123 -13.983 24.261 1.00 90.94 88 GLU A C 1
ATOM 708 O O . GLU A 1 88 ? -2.215 -13.995 24.828 1.00 90.94 88 GLU A O 1
ATOM 713 N N . ALA A 1 89 ? -1.040 -13.756 22.946 1.00 89.81 89 ALA A N 1
ATOM 714 C CA . ALA A 1 89 ? -2.208 -13.469 22.114 1.00 89.81 89 ALA A CA 1
ATOM 715 C C . ALA A 1 89 ? -3.025 -14.727 21.756 1.00 89.81 89 ALA A C 1
ATOM 717 O O . ALA A 1 89 ? -4.160 -14.601 21.288 1.00 89.81 89 ALA A O 1
ATOM 718 N N . GLY A 1 90 ? -2.463 -15.930 21.927 1.00 91.31 90 GLY A N 1
ATOM 719 C CA . GLY A 1 90 ? -3.089 -17.194 21.529 1.00 91.31 90 GLY A CA 1
ATOM 720 C C . GLY A 1 90 ? -3.230 -17.358 20.010 1.00 91.31 90 GLY A C 1
ATOM 721 O O . GLY A 1 90 ? -4.198 -17.957 19.534 1.00 91.31 90 GLY A O 1
ATOM 722 N N . VAL A 1 91 ? -2.300 -16.797 19.231 1.00 90.25 91 VAL A N 1
ATOM 723 C CA . VAL A 1 91 ? -2.327 -16.798 17.758 1.00 90.25 91 VAL A CA 1
ATOM 724 C C . VAL A 1 91 ? -1.033 -17.410 17.217 1.00 90.25 91 VAL A C 1
ATOM 726 O O . VAL A 1 91 ? 0.017 -17.287 17.829 1.00 90.25 91 VAL A O 1
ATOM 729 N N . GLU A 1 92 ? -1.078 -18.066 16.056 1.00 92.50 92 GLU A N 1
ATOM 730 C CA . GLU A 1 92 ? 0.123 -18.592 15.390 1.00 92.50 92 GLU A CA 1
ATOM 731 C C . GLU A 1 92 ? 1.165 -17.499 15.099 1.00 92.50 92 GLU A C 1
ATOM 733 O O . GLU A 1 92 ? 0.818 -16.415 14.622 1.00 92.50 92 GLU A O 1
ATOM 738 N N . VAL A 1 93 ? 2.450 -17.829 15.276 1.00 92.62 93 VAL A N 1
ATOM 739 C CA . VAL A 1 93 ? 3.589 -16.917 15.044 1.00 92.62 93 VAL A CA 1
ATOM 740 C C . VAL A 1 93 ? 3.549 -16.289 13.647 1.00 92.62 93 VAL A C 1
ATOM 742 O O . VAL A 1 93 ? 3.714 -15.082 13.517 1.00 92.62 93 VAL A O 1
ATOM 745 N N . ALA A 1 94 ? 3.208 -17.059 12.608 1.00 90.56 94 ALA A N 1
ATOM 746 C CA . ALA A 1 94 ? 3.103 -16.547 11.238 1.00 90.56 94 ALA A CA 1
ATOM 747 C C . ALA A 1 94 ? 2.080 -15.400 11.094 1.00 90.56 94 ALA A C 1
ATOM 749 O O . ALA A 1 94 ? 2.276 -14.464 10.320 1.00 90.56 94 ALA A O 1
ATOM 750 N N . LYS A 1 95 ? 0.979 -15.441 11.856 1.00 88.06 95 LYS A N 1
ATOM 751 C CA . LYS A 1 95 ? -0.017 -14.358 11.868 1.00 88.06 95 LYS A CA 1
ATOM 752 C C . LYS A 1 95 ? 0.469 -13.156 12.666 1.00 88.06 95 LYS A C 1
ATOM 754 O O . LYS A 1 95 ? 0.118 -12.036 12.308 1.00 88.06 95 LYS A O 1
ATOM 759 N N . VAL A 1 96 ? 1.259 -13.375 13.717 1.00 90.25 96 VAL A N 1
ATOM 760 C CA . VAL A 1 96 ? 1.911 -12.298 14.472 1.00 90.25 96 VAL A CA 1
ATOM 761 C C . VAL A 1 96 ? 2.910 -11.563 13.584 1.00 90.25 96 VAL A C 1
ATOM 763 O O . VAL A 1 96 ? 2.866 -10.341 13.517 1.00 90.25 96 VAL A O 1
ATOM 766 N N . GLU A 1 97 ? 3.749 -12.282 12.841 1.00 90.06 97 GLU A N 1
ATOM 767 C CA . GLU A 1 97 ? 4.697 -11.689 11.890 1.00 90.06 97 GLU A CA 1
ATOM 768 C C . GLU A 1 97 ? 3.983 -10.875 10.810 1.00 90.06 97 GLU A C 1
ATOM 770 O O . GLU A 1 97 ? 4.346 -9.726 10.552 1.00 90.06 97 GLU A O 1
ATOM 775 N N . LEU A 1 98 ? 2.908 -11.426 10.237 1.00 86.88 98 LEU A N 1
ATOM 776 C CA . LEU A 1 98 ? 2.083 -10.702 9.274 1.00 86.88 98 LEU A CA 1
ATOM 777 C C . LEU A 1 98 ? 1.453 -9.452 9.901 1.00 86.88 98 LEU A C 1
ATOM 779 O O . LEU A 1 98 ? 1.460 -8.391 9.287 1.00 86.88 98 LEU A O 1
ATOM 783 N N . ALA A 1 99 ? 0.939 -9.552 11.128 1.00 86.94 99 ALA A N 1
ATOM 784 C CA . ALA A 1 99 ? 0.353 -8.427 11.852 1.00 86.94 99 ALA A CA 1
ATOM 785 C C . ALA A 1 99 ? 1.381 -7.331 12.183 1.00 86.94 99 ALA A C 1
ATOM 787 O O . ALA A 1 99 ? 1.051 -6.150 12.095 1.00 86.94 99 ALA A O 1
ATOM 788 N N . LEU A 1 100 ? 2.618 -7.703 12.522 1.00 86.25 100 LEU A N 1
ATOM 789 C CA . LEU A 1 100 ? 3.722 -6.771 12.766 1.00 86.25 100 LEU A CA 1
ATOM 790 C C . LEU A 1 100 ? 4.200 -6.091 11.475 1.00 86.25 100 LEU A C 1
ATOM 792 O O . LEU A 1 100 ? 4.572 -4.921 11.511 1.00 86.25 100 LEU A O 1
ATOM 796 N N . GLY A 1 101 ? 4.145 -6.787 10.335 1.00 85.12 101 GLY A N 1
ATOM 797 C CA . GLY A 1 101 ? 4.457 -6.215 9.021 1.00 85.12 101 GLY A CA 1
ATOM 798 C C . GLY A 1 101 ? 3.416 -5.209 8.514 1.00 85.12 101 GLY A C 1
ATOM 799 O O . GLY A 1 101 ? 3.707 -4.394 7.639 1.00 85.12 101 GLY A O 1
ATOM 800 N N . VAL A 1 102 ? 2.201 -5.225 9.067 1.00 84.00 102 VAL A N 1
ATOM 801 C CA . VAL A 1 102 ? 1.138 -4.273 8.731 1.00 84.00 102 VAL A CA 1
ATOM 802 C C . VAL A 1 102 ? 1.400 -2.933 9.432 1.00 84.00 102 VAL A C 1
ATOM 804 O O . VAL A 1 102 ? 0.838 -2.616 10.484 1.00 84.00 102 VAL A O 1
ATOM 807 N N . ALA A 1 103 ? 2.247 -2.113 8.815 1.00 74.88 103 ALA A N 1
ATOM 808 C CA . ALA A 1 103 ? 2.509 -0.752 9.267 1.00 74.88 103 ALA A CA 1
ATOM 809 C C . ALA A 1 103 ? 1.270 0.154 9.111 1.00 74.88 103 ALA A C 1
ATOM 811 O O . ALA A 1 103 ? 0.396 -0.063 8.262 1.00 74.88 103 ALA A O 1
ATOM 812 N N . ASP A 1 104 ? 1.170 1.169 9.970 1.00 80.06 104 ASP A N 1
ATOM 813 C CA . ASP A 1 104 ? 0.282 2.311 9.748 1.00 80.06 104 ASP A CA 1
ATOM 814 C C . ASP A 1 104 ? 0.950 3.279 8.755 1.00 80.06 104 ASP A C 1
ATOM 816 O O . ASP A 1 104 ? 2.170 3.438 8.758 1.00 80.06 104 ASP A O 1
ATOM 820 N N . THR A 1 105 ? 0.161 3.915 7.887 1.00 85.25 105 THR A N 1
ATOM 821 C CA . THR A 1 105 ? 0.680 4.921 6.949 1.00 85.25 105 THR A CA 1
ATOM 822 C C . THR A 1 105 ? 1.056 6.195 7.697 1.00 85.25 105 THR A C 1
ATOM 824 O O . THR A 1 105 ? 0.262 6.683 8.504 1.00 85.25 105 THR A O 1
ATOM 827 N N . VAL A 1 106 ? 2.218 6.762 7.384 1.00 87.62 106 VAL A N 1
ATOM 828 C CA . VAL A 1 106 ? 2.663 8.069 7.887 1.00 87.62 106 VAL A CA 1
ATOM 829 C C . VAL A 1 106 ? 2.350 9.170 6.874 1.00 87.62 106 VAL A C 1
ATOM 831 O O . VAL A 1 106 ? 2.234 8.902 5.678 1.00 87.62 106 VAL A O 1
ATOM 834 N N . SER A 1 107 ? 2.171 10.402 7.352 1.00 89.00 107 SER A N 1
ATOM 835 C CA . SER A 1 107 ? 1.947 11.549 6.467 1.00 89.00 107 SER A CA 1
ATOM 836 C C . SER A 1 107 ? 3.267 12.001 5.852 1.00 89.00 107 SER A C 1
ATOM 838 O O . SER A 1 107 ? 4.240 12.201 6.575 1.00 89.00 107 SER A O 1
ATOM 840 N N . LEU A 1 108 ? 3.288 12.223 4.538 1.00 90.50 108 LEU A N 1
ATOM 841 C CA . LEU A 1 108 ? 4.448 12.799 3.852 1.00 90.50 108 LEU A CA 1
ATOM 842 C C . LEU A 1 108 ? 4.699 14.256 4.255 1.00 90.50 108 LEU A C 1
ATOM 844 O O . LEU A 1 108 ? 5.835 14.707 4.250 1.00 90.50 108 LEU A O 1
ATOM 848 N N . GLU A 1 109 ? 3.659 14.970 4.680 1.00 88.69 109 GLU A N 1
ATOM 849 C CA . GLU A 1 109 ? 3.765 16.355 5.157 1.00 88.69 109 GLU A CA 1
ATOM 850 C C . GLU A 1 109 ? 4.263 16.447 6.607 1.00 88.69 109 GLU A C 1
ATOM 852 O O . GLU A 1 109 ? 4.339 17.536 7.177 1.00 88.69 109 GLU A O 1
ATOM 857 N N . GLN A 1 110 ? 4.552 15.311 7.252 1.00 90.88 110 GLN A N 1
ATOM 858 C CA . GLN A 1 110 ? 5.050 15.311 8.619 1.00 90.88 110 GLN A CA 1
ATOM 859 C C . GLN A 1 110 ? 6.376 16.088 8.678 1.00 90.88 110 GLN A C 1
ATOM 861 O O . GLN A 1 110 ? 7.315 15.711 7.972 1.00 90.88 110 GLN A O 1
ATOM 866 N N . PRO A 1 111 ? 6.479 17.146 9.507 1.00 90.12 111 PRO A N 1
ATOM 867 C CA . PRO A 1 111 ? 7.703 17.921 9.608 1.00 90.12 111 PRO A CA 1
ATOM 868 C C . PRO A 1 111 ? 8.808 17.082 10.252 1.00 90.12 111 PRO A C 1
ATOM 870 O O . PRO A 1 111 ? 8.579 16.361 11.229 1.00 90.12 111 PRO A O 1
ATOM 873 N N . ILE A 1 112 ? 10.011 17.198 9.705 1.00 89.62 112 ILE A N 1
ATOM 874 C CA . ILE A 1 112 ? 11.231 16.554 10.174 1.00 89.62 112 ILE A CA 1
ATOM 875 C C . ILE A 1 112 ? 12.240 17.634 10.552 1.00 89.62 112 ILE A C 1
ATOM 877 O O . ILE A 1 112 ? 12.549 18.524 9.763 1.00 89.62 112 ILE A O 1
ATOM 881 N N . GLY A 1 113 ? 12.788 17.518 11.763 1.00 86.31 113 GLY A N 1
ATOM 882 C CA . GLY A 1 113 ? 13.745 18.486 12.296 1.00 86.31 113 GLY A CA 1
ATOM 883 C C . GLY A 1 113 ? 13.115 19.848 12.607 1.00 86.31 113 GLY A C 1
ATOM 884 O O . GLY A 1 113 ? 11.894 19.994 12.657 1.00 86.31 113 GLY A O 1
ATOM 885 N N . GLU A 1 114 ? 13.964 20.845 12.859 1.00 82.94 114 GLU A N 1
ATOM 886 C CA . GLU A 1 114 ? 13.542 22.226 13.158 1.00 82.94 114 GLU A CA 1
ATOM 887 C C . GLU A 1 114 ? 13.517 23.127 11.911 1.00 82.94 114 GLU A C 1
ATOM 889 O O . GLU A 1 114 ? 12.913 24.197 11.936 1.00 82.94 114 GLU A O 1
ATOM 894 N N . ASP A 1 115 ? 14.104 22.672 10.801 1.00 80.94 115 ASP A N 1
ATOM 895 C CA . ASP A 1 115 ? 14.282 23.455 9.570 1.00 80.94 115 ASP A CA 1
ATOM 896 C C . ASP A 1 115 ? 13.016 23.527 8.693 1.00 80.94 115 ASP A C 1
ATOM 898 O O . ASP A 1 115 ? 13.029 24.119 7.615 1.00 80.94 115 ASP A O 1
ATOM 902 N N . GLY A 1 116 ? 11.907 22.928 9.142 1.00 84.94 116 GLY A N 1
ATOM 903 C CA . GLY A 1 116 ? 10.626 22.930 8.430 1.00 84.94 116 GLY A CA 1
ATOM 904 C C . GLY A 1 116 ? 10.547 21.980 7.230 1.00 84.94 116 GLY A C 1
ATOM 905 O O . GLY A 1 116 ? 9.559 22.032 6.500 1.00 84.94 116 GLY A O 1
ATOM 906 N N . ALA A 1 117 ? 11.549 21.117 7.034 1.00 89.19 117 ALA A N 1
ATOM 907 C CA . ALA A 1 117 ? 11.532 20.074 6.011 1.00 89.19 117 ALA A CA 1
ATOM 908 C C . ALA A 1 117 ? 10.413 19.057 6.279 1.00 89.19 117 ALA A C 1
ATOM 910 O O . ALA A 1 117 ? 10.080 18.784 7.434 1.00 89.19 117 ALA A O 1
ATOM 911 N N . GLN A 1 118 ? 9.836 18.483 5.227 1.00 92.75 118 GLN A N 1
ATOM 912 C CA . GLN A 1 118 ? 8.789 17.467 5.327 1.00 92.75 118 GLN A CA 1
ATOM 913 C C . GLN A 1 118 ? 9.350 16.078 5.010 1.00 92.75 118 GLN A C 1
ATOM 915 O O . GLN A 1 118 ? 10.330 15.949 4.284 1.00 92.75 118 GLN A O 1
ATOM 920 N N . LEU A 1 119 ? 8.722 15.016 5.524 1.00 89.94 119 LEU A N 1
ATOM 921 C CA . LEU A 1 119 ? 9.118 13.631 5.230 1.00 89.94 119 LEU A CA 1
ATOM 922 C C . LEU A 1 119 ? 9.158 13.345 3.721 1.00 89.94 119 LEU A C 1
ATOM 924 O O . LEU A 1 119 ? 10.059 12.650 3.260 1.00 89.94 119 LEU A O 1
ATOM 928 N N . GLY A 1 120 ? 8.211 13.900 2.964 1.00 89.00 120 GLY A N 1
ATOM 929 C CA . GLY A 1 120 ? 8.140 13.756 1.513 1.00 89.00 120 GLY A CA 1
ATOM 930 C C . GLY A 1 120 ? 9.356 14.314 0.775 1.00 89.00 120 GLY A C 1
ATOM 931 O O . GLY A 1 120 ? 9.720 13.759 -0.254 1.00 89.00 120 GLY A O 1
ATOM 932 N N . ASP A 1 121 ? 10.030 15.330 1.323 1.00 89.19 121 ASP A N 1
ATOM 933 C CA . ASP A 1 121 ? 11.213 15.940 0.697 1.00 89.19 121 ASP A CA 1
ATOM 934 C C . ASP A 1 121 ? 12.424 14.988 0.675 1.00 89.19 121 ASP A C 1
ATOM 936 O O . ASP A 1 121 ? 13.376 15.206 -0.072 1.00 89.19 121 ASP A O 1
ATOM 940 N N . PHE A 1 122 ? 12.398 13.929 1.492 1.00 89.12 122 PHE A N 1
ATOM 941 C CA . PHE A 1 122 ? 13.471 12.937 1.602 1.00 89.12 122 PHE A CA 1
ATOM 942 C C . PHE A 1 122 ? 13.199 11.648 0.820 1.00 89.12 122 PHE A C 1
ATOM 944 O O . PHE A 1 122 ? 14.028 10.737 0.853 1.00 89.12 122 PHE A O 1
ATOM 951 N N . ILE A 1 123 ? 12.045 11.533 0.160 1.00 89.19 123 ILE A N 1
ATOM 952 C CA . ILE A 1 123 ? 11.724 10.358 -0.650 1.00 89.19 123 ILE A CA 1
ATOM 953 C C . ILE A 1 123 ? 12.291 10.573 -2.049 1.00 89.19 123 ILE A C 1
ATOM 955 O O . ILE A 1 123 ? 11.836 11.442 -2.789 1.00 89.19 123 ILE A O 1
ATOM 959 N N . GLU A 1 124 ? 13.295 9.774 -2.394 1.00 89.06 124 GLU A N 1
ATOM 960 C CA . GLU A 1 124 ? 13.869 9.739 -3.736 1.00 89.06 124 GLU A CA 1
ATOM 961 C C . GLU A 1 124 ? 12.903 9.060 -4.717 1.00 89.06 124 GLU A C 1
ATOM 963 O O . GLU A 1 124 ? 12.234 8.081 -4.379 1.00 89.06 124 GLU A O 1
ATOM 968 N N . ASP A 1 125 ? 12.830 9.595 -5.935 1.00 90.25 125 ASP A N 1
ATOM 969 C CA . ASP A 1 125 ? 12.135 8.954 -7.048 1.00 90.25 125 ASP A CA 1
ATOM 970 C C . ASP A 1 125 ? 13.089 7.963 -7.726 1.00 90.25 125 ASP A C 1
ATOM 972 O O . ASP A 1 125 ? 14.002 8.363 -8.447 1.00 90.25 125 ASP A O 1
ATOM 976 N N . GLU A 1 126 ? 12.889 6.668 -7.482 1.00 86.88 126 GLU A N 1
ATOM 977 C CA . GLU A 1 126 ? 13.721 5.605 -8.063 1.00 86.88 126 GLU A CA 1
ATOM 978 C C . GLU A 1 126 ? 13.502 5.435 -9.579 1.00 86.88 126 GLU A C 1
ATOM 980 O O . GLU A 1 126 ? 14.369 4.890 -10.266 1.00 86.88 126 GLU A O 1
ATOM 985 N N . ASP A 1 127 ? 12.370 5.912 -10.111 1.00 86.00 127 ASP A N 1
ATOM 986 C CA . ASP A 1 127 ? 12.029 5.824 -11.535 1.00 86.00 127 ASP A CA 1
ATOM 987 C C . ASP A 1 127 ? 12.501 7.058 -12.326 1.00 86.00 127 ASP A C 1
ATOM 989 O O . ASP A 1 127 ? 12.413 7.086 -13.562 1.00 86.00 127 ASP A O 1
ATOM 993 N N . ALA A 1 128 ? 13.012 8.090 -11.645 1.00 87.31 128 ALA A N 1
ATOM 994 C CA . ALA A 1 128 ? 13.529 9.280 -12.298 1.00 87.31 128 ALA A CA 1
ATOM 995 C C . ALA A 1 128 ? 14.728 8.934 -13.193 1.00 87.31 128 ALA A C 1
ATOM 997 O O . ALA A 1 128 ? 15.739 8.367 -12.771 1.00 87.31 128 ALA A O 1
ATOM 998 N N . VAL A 1 129 ? 14.625 9.312 -14.468 1.00 82.56 129 VAL A N 1
ATOM 999 C CA . VAL A 1 129 ? 15.705 9.096 -15.428 1.00 82.56 129 VAL A CA 1
ATOM 1000 C C . VAL A 1 129 ? 16.842 10.065 -15.123 1.00 82.56 129 VAL A C 1
ATOM 1002 O O . VAL A 1 129 ? 16.656 11.283 -15.141 1.00 82.56 129 VAL A O 1
ATOM 1005 N N . ASP A 1 130 ? 18.028 9.520 -14.873 1.00 86.06 130 ASP A N 1
ATOM 1006 C CA . ASP A 1 130 ? 19.232 10.308 -14.630 1.00 86.06 130 ASP A CA 1
ATOM 1007 C C . ASP A 1 130 ? 19.591 11.134 -15.885 1.00 86.06 130 ASP A C 1
ATOM 1009 O O . ASP A 1 130 ? 19.885 10.550 -16.936 1.00 86.06 130 ASP A O 1
ATOM 1013 N N . PRO A 1 131 ? 19.589 12.481 -15.817 1.00 85.88 131 PRO A N 1
ATOM 1014 C CA . PRO A 1 131 ? 19.883 13.332 -16.969 1.00 85.88 131 PRO A CA 1
ATOM 1015 C C . PRO A 1 131 ? 21.294 13.114 -17.529 1.00 85.88 131 PRO A C 1
ATOM 1017 O O . PRO A 1 131 ? 21.516 13.347 -18.721 1.00 85.88 131 PRO A O 1
ATOM 1020 N N . VAL A 1 132 ? 22.240 12.650 -16.704 1.00 87.19 132 VAL A N 1
ATOM 1021 C CA . VAL A 1 132 ? 23.586 12.291 -17.160 1.00 87.19 132 VAL A CA 1
ATOM 1022 C C . VAL A 1 132 ? 23.505 11.076 -18.077 1.00 87.19 132 VAL A C 1
ATOM 1024 O O . VAL A 1 132 ? 23.961 11.156 -19.215 1.00 87.19 132 VAL A O 1
ATOM 1027 N N . LYS A 1 133 ? 22.808 10.016 -17.652 1.00 84.44 133 LYS A N 1
ATOM 1028 C CA . LYS A 1 133 ? 22.606 8.810 -18.471 1.00 84.44 133 LYS A CA 1
ATOM 1029 C C . LYS A 1 133 ? 21.874 9.108 -19.773 1.00 84.44 133 LYS A C 1
ATOM 1031 O O . LYS A 1 133 ? 22.261 8.594 -20.814 1.00 84.44 133 LYS A O 1
ATOM 1036 N N . VAL A 1 134 ? 20.855 9.972 -19.748 1.00 86.50 134 VAL A N 1
ATOM 1037 C CA . VAL A 1 134 ? 20.161 10.389 -20.983 1.00 86.50 134 VAL A CA 1
ATOM 1038 C C . VAL A 1 134 ? 21.133 11.065 -21.948 1.00 86.50 134 VAL A C 1
ATOM 1040 O O . VAL A 1 134 ? 21.106 10.791 -23.145 1.00 86.50 134 VAL A O 1
ATOM 1043 N N . THR A 1 135 ? 21.995 11.945 -21.438 1.00 86.88 135 THR A N 1
ATOM 1044 C CA . THR A 1 135 ? 22.976 12.656 -22.267 1.00 86.88 135 THR A CA 1
ATOM 1045 C C . THR A 1 135 ? 24.017 11.690 -22.833 1.00 86.88 135 THR A C 1
ATOM 1047 O O . THR A 1 135 ? 24.283 11.732 -24.030 1.00 86.88 135 THR A O 1
ATOM 1050 N N . GLU A 1 136 ? 24.530 10.766 -22.018 1.00 85.94 136 GLU A N 1
ATOM 1051 C CA . GLU A 1 136 ? 25.452 9.706 -22.447 1.00 85.94 136 GLU A CA 1
ATOM 1052 C C . GLU A 1 136 ? 24.832 8.827 -23.545 1.00 85.94 136 GLU A C 1
ATOM 1054 O O . GLU A 1 136 ? 25.441 8.610 -24.593 1.00 85.94 136 GLU A O 1
ATOM 1059 N N . GLU A 1 137 ? 23.587 8.375 -23.369 1.00 84.88 137 GLU A N 1
ATOM 1060 C CA . GLU A 1 137 ? 22.869 7.589 -24.377 1.00 84.88 137 GLU A CA 1
ATOM 1061 C C . GLU A 1 137 ? 22.678 8.369 -25.688 1.00 84.88 137 GLU A C 1
ATOM 1063 O O . GLU A 1 137 ? 22.849 7.815 -26.781 1.00 84.88 137 GLU A O 1
ATOM 1068 N N . MET A 1 138 ? 22.363 9.666 -25.600 1.00 84.12 138 MET A N 1
ATOM 1069 C CA . MET A 1 138 ? 22.251 10.543 -26.767 1.00 84.12 138 MET A CA 1
ATOM 1070 C C . MET A 1 138 ? 23.601 10.748 -27.467 1.00 84.12 138 MET A C 1
ATOM 1072 O O . MET A 1 138 ? 23.656 10.721 -28.700 1.00 84.12 138 MET A O 1
ATOM 1076 N N . ASP A 1 139 ? 24.689 10.918 -26.718 1.00 85.50 139 ASP A N 1
ATOM 1077 C CA . ASP A 1 139 ? 26.040 11.090 -27.257 1.00 85.50 139 ASP A CA 1
ATOM 1078 C C . ASP A 1 139 ? 26.547 9.815 -27.937 1.00 85.50 139 ASP A C 1
ATOM 1080 O O . ASP A 1 139 ? 27.093 9.875 -29.047 1.00 85.50 139 ASP A O 1
ATOM 1084 N N . VAL A 1 140 ? 26.278 8.647 -27.348 1.00 83.88 140 VAL A N 1
ATOM 1085 C CA . VAL A 1 140 ? 26.545 7.340 -27.965 1.00 83.88 140 VAL A CA 1
ATOM 1086 C C . VAL A 1 140 ? 25.743 7.190 -29.258 1.00 83.88 140 VAL A C 1
ATOM 1088 O O . VAL A 1 140 ? 26.302 6.824 -30.297 1.00 83.88 140 VAL A O 1
ATOM 1091 N N . ALA A 1 141 ? 24.449 7.523 -29.248 1.00 82.62 141 ALA A N 1
ATOM 1092 C CA . ALA A 1 141 ? 23.605 7.455 -30.440 1.00 82.62 141 ALA A CA 1
ATOM 1093 C C . ALA A 1 141 ? 24.095 8.393 -31.561 1.00 82.62 141 ALA A C 1
ATOM 1095 O O . ALA A 1 141 ? 24.147 7.994 -32.730 1.00 82.62 141 ALA A O 1
ATOM 1096 N N . ASN A 1 142 ? 24.506 9.617 -31.221 1.00 83.31 142 ASN A N 1
ATOM 1097 C CA . ASN A 1 142 ? 25.062 10.580 -32.173 1.00 83.31 142 ASN A CA 1
ATOM 1098 C C . ASN A 1 142 ? 26.410 10.115 -32.740 1.00 83.31 142 ASN A C 1
ATOM 1100 O O . ASN A 1 142 ? 26.636 10.205 -33.950 1.00 83.31 142 ASN A O 1
ATOM 1104 N N . SER A 1 143 ? 27.283 9.566 -31.896 1.00 83.06 143 SER A N 1
ATOM 1105 C CA . SER A 1 143 ? 28.579 9.019 -32.311 1.00 83.06 143 SER A CA 1
ATOM 1106 C C . SER A 1 143 ? 28.405 7.839 -33.266 1.00 83.06 143 SER A C 1
ATOM 1108 O O . SER A 1 143 ? 29.020 7.808 -34.335 1.00 83.06 143 SER A O 1
ATOM 1110 N N . LEU A 1 144 ? 27.482 6.923 -32.954 1.00 81.88 144 LEU A N 1
ATOM 1111 C CA . LEU 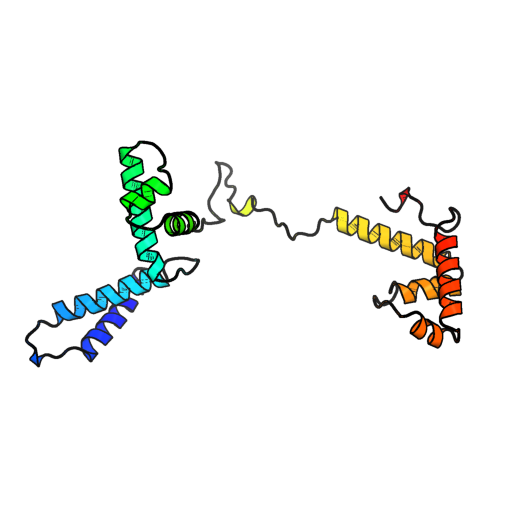A 1 144 ? 27.097 5.823 -33.841 1.00 81.88 144 LEU A CA 1
ATOM 1112 C C . LEU A 1 144 ? 26.582 6.331 -35.190 1.00 81.88 144 LEU A C 1
ATOM 1114 O O . LEU A 1 144 ? 27.001 5.829 -36.237 1.00 81.88 144 LEU A O 1
ATOM 1118 N N . ARG A 1 145 ? 25.720 7.354 -35.184 1.00 82.06 145 ARG A N 1
ATOM 1119 C CA . ARG A 1 145 ? 25.183 7.963 -36.408 1.00 82.06 145 ARG A CA 1
ATOM 1120 C C . ARG A 1 145 ? 26.293 8.543 -37.284 1.00 82.06 145 ARG A C 1
ATOM 1122 O O . ARG A 1 145 ? 26.357 8.218 -38.468 1.00 82.06 145 ARG A O 1
ATOM 1129 N N . MET A 1 146 ? 27.212 9.315 -36.699 1.00 83.00 146 MET A N 1
ATOM 1130 C CA . MET A 1 146 ? 28.364 9.871 -37.418 1.00 83.00 146 MET A CA 1
ATOM 1131 C C . MET A 1 146 ? 29.273 8.779 -37.999 1.00 83.00 146 MET A C 1
ATOM 1133 O O . MET A 1 146 ? 29.768 8.917 -39.118 1.00 83.00 146 MET A O 1
ATOM 1137 N N . SER A 1 147 ? 29.505 7.684 -37.271 1.00 84.25 147 SER A N 1
ATOM 1138 C CA . SER A 1 147 ? 30.301 6.558 -37.773 1.00 84.25 147 SER A CA 1
ATOM 1139 C C . SER A 1 147 ? 29.618 5.834 -38.936 1.00 84.25 147 SER A C 1
ATOM 1141 O O . SER A 1 147 ? 30.288 5.465 -39.902 1.00 84.25 147 SER A O 1
ATOM 1143 N N . ILE A 1 148 ? 28.292 5.669 -38.889 1.00 84.69 148 ILE A N 1
ATOM 1144 C CA . ILE A 1 148 ? 27.508 5.075 -39.983 1.00 84.69 148 ILE A CA 1
ATOM 1145 C C . ILE A 1 148 ? 27.528 5.976 -41.226 1.00 84.69 148 ILE A C 1
ATOM 1147 O O . ILE A 1 148 ? 27.672 5.464 -42.335 1.00 84.69 148 ILE A O 1
ATOM 1151 N N . GLU A 1 149 ? 27.457 7.299 -41.065 1.00 83.31 149 GLU A N 1
ATOM 1152 C CA . GLU A 1 149 ? 27.534 8.264 -42.176 1.00 83.31 149 GLU A CA 1
ATOM 1153 C C . GLU A 1 149 ? 28.901 8.276 -42.885 1.00 83.31 149 GLU A C 1
ATOM 1155 O O . GLU A 1 149 ? 28.980 8.605 -44.068 1.00 83.31 149 GLU A O 1
ATOM 1160 N N . ARG A 1 150 ? 29.984 7.881 -42.200 1.00 84.12 150 ARG A N 1
ATOM 1161 C CA . ARG A 1 150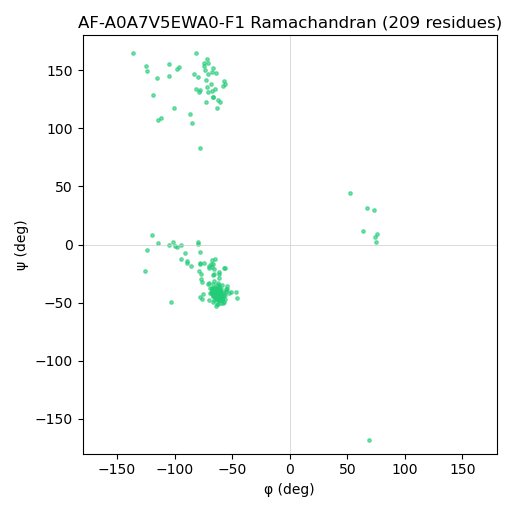 ? 31.327 7.738 -42.802 1.00 84.12 150 ARG A CA 1
ATOM 1162 C C . ARG A 1 150 ? 31.496 6.459 -43.621 1.00 84.12 150 ARG A C 1
ATOM 1164 O O . ARG A 1 150 ? 32.470 6.344 -44.371 1.00 84.12 150 ARG A O 1
ATOM 1171 N N . LEU A 1 151 ? 30.612 5.475 -43.455 1.00 85.75 151 LEU A N 1
ATOM 1172 C CA . LEU A 1 151 ? 30.631 4.268 -44.273 1.00 85.75 151 LEU A CA 1
ATOM 1173 C C . LEU A 1 151 ? 30.162 4.581 -45.698 1.00 85.75 151 LEU A C 1
ATOM 1175 O O . LEU A 1 151 ? 29.454 5.559 -45.931 1.00 85.75 151 LEU A O 1
ATOM 1179 N N . PRO A 1 152 ? 30.490 3.724 -46.678 1.00 87.88 152 PRO A N 1
ATOM 1180 C CA . PRO A 1 152 ? 29.888 3.836 -47.997 1.00 87.88 152 PRO A CA 1
ATOM 1181 C C . PRO A 1 152 ? 28.365 3.773 -47.903 1.00 87.88 152 PRO A C 1
ATOM 1183 O O . PRO A 1 152 ? 27.824 2.916 -47.206 1.00 87.88 152 PRO A O 1
ATOM 1186 N N . GLU A 1 153 ? 27.684 4.621 -48.671 1.00 86.31 153 GLU A N 1
ATOM 1187 C CA . GLU A 1 153 ? 26.229 4.833 -48.625 1.00 86.31 153 GLU A CA 1
ATOM 1188 C C . GLU A 1 153 ? 25.415 3.525 -48.602 1.00 86.31 153 GLU A C 1
ATOM 1190 O O . GLU A 1 153 ? 24.474 3.371 -47.825 1.00 86.31 153 GLU A O 1
ATOM 1195 N N . ARG A 1 154 ? 25.827 2.528 -49.396 1.00 87.62 154 ARG A N 1
ATOM 1196 C CA . ARG A 1 154 ? 25.194 1.199 -49.420 1.0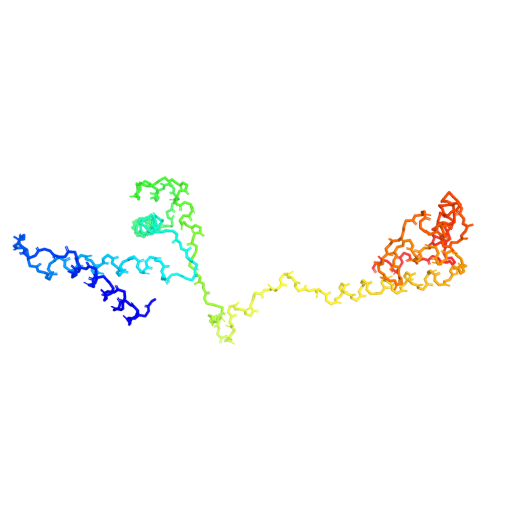0 87.62 154 ARG A CA 1
ATOM 1197 C C . ARG A 1 154 ? 25.339 0.425 -48.107 1.00 87.62 154 ARG A C 1
ATOM 1199 O O . ARG A 1 154 ? 24.391 -0.219 -47.681 1.00 87.62 154 ARG A O 1
ATOM 1206 N N . GLU A 1 155 ? 26.512 0.455 -47.486 1.00 88.56 155 GLU A N 1
ATOM 1207 C CA . GLU A 1 155 ? 26.795 -0.265 -46.238 1.00 88.56 155 GLU A CA 1
ATOM 1208 C C . GLU A 1 155 ? 26.163 0.432 -45.034 1.00 88.56 155 GLU A C 1
ATOM 1210 O O . GLU A 1 155 ? 25.547 -0.232 -44.200 1.00 88.56 155 GLU A O 1
ATOM 1215 N N . GLY A 1 156 ? 26.252 1.766 -44.987 1.00 88.31 156 GLY A N 1
ATOM 1216 C CA . GLY A 1 156 ? 25.606 2.573 -43.956 1.00 88.31 156 GLY A CA 1
ATOM 1217 C C . GLY A 1 156 ? 24.088 2.399 -43.966 1.00 88.31 156 GLY A C 1
ATOM 1218 O O . GLY A 1 156 ? 23.490 2.172 -42.919 1.00 88.31 156 GLY A O 1
ATOM 1219 N N . ARG A 1 157 ? 23.463 2.378 -45.153 1.00 88.88 157 ARG A N 1
ATOM 1220 C CA . ARG A 1 157 ? 22.015 2.162 -45.283 1.00 88.88 157 ARG A CA 1
ATOM 1221 C C . ARG A 1 157 ? 21.581 0.749 -44.879 1.00 88.88 157 ARG A C 1
ATOM 1223 O O . ARG A 1 157 ? 20.551 0.611 -44.227 1.00 88.88 157 ARG A O 1
ATOM 1230 N N . ILE A 1 158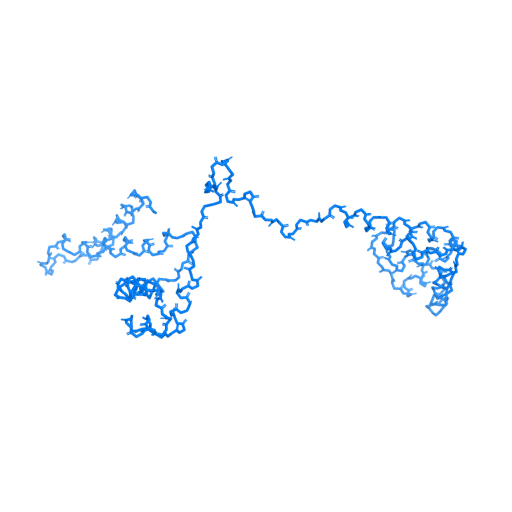 ? 22.367 -0.287 -45.198 1.00 90.62 158 ILE A N 1
ATOM 1231 C CA . ILE A 1 158 ? 22.101 -1.664 -44.737 1.00 90.62 158 ILE A CA 1
ATOM 1232 C C . ILE A 1 158 ? 22.148 -1.741 -43.204 1.00 90.62 158 ILE A C 1
ATOM 1234 O O . ILE A 1 158 ? 21.238 -2.307 -42.604 1.00 90.62 158 ILE A O 1
ATOM 1238 N N . LEU A 1 159 ? 23.165 -1.154 -42.561 1.00 89.44 159 LEU A N 1
ATOM 1239 C CA . LEU A 1 159 ? 23.263 -1.126 -41.096 1.00 89.44 159 LEU A CA 1
ATOM 1240 C C . LEU A 1 159 ? 22.140 -0.306 -40.454 1.00 89.44 159 LEU A C 1
ATOM 1242 O O . LEU A 1 159 ? 21.547 -0.740 -39.469 1.00 89.44 159 LEU A O 1
ATOM 1246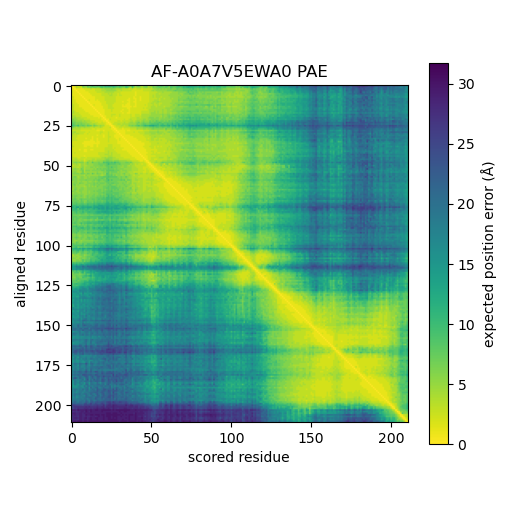 N N . ALA A 1 160 ? 21.815 0.850 -41.028 1.00 88.56 160 ALA A N 1
ATOM 1247 C CA . ALA A 1 160 ? 20.771 1.715 -40.506 1.00 88.56 160 ALA A CA 1
ATOM 1248 C C . ALA A 1 160 ? 19.389 1.048 -40.528 1.00 88.56 160 ALA A C 1
ATOM 1250 O O . ALA A 1 160 ? 18.664 1.125 -39.541 1.00 88.56 160 ALA A O 1
ATOM 1251 N N . LEU A 1 161 ? 19.058 0.332 -41.608 1.00 90.31 161 LEU A N 1
ATOM 1252 C CA . LEU A 1 161 ? 17.819 -0.444 -41.716 1.00 90.31 161 LEU A CA 1
ATOM 1253 C C . LEU A 1 161 ? 17.828 -1.688 -40.818 1.00 90.31 161 LEU A C 1
ATOM 1255 O O . LEU A 1 161 ? 16.796 -2.070 -40.278 1.00 90.31 161 LEU A O 1
ATOM 1259 N N . ARG A 1 162 ? 18.990 -2.323 -40.628 1.00 89.75 162 ARG A N 1
ATOM 1260 C CA . ARG A 1 162 ? 19.121 -3.520 -39.787 1.00 89.75 162 ARG A CA 1
ATOM 1261 C C . ARG A 1 162 ? 18.846 -3.240 -38.313 1.00 89.75 162 ARG A C 1
ATOM 1263 O O . ARG A 1 162 ? 18.202 -4.054 -37.659 1.00 89.75 162 ARG A O 1
ATOM 1270 N N . TYR A 1 163 ? 19.338 -2.112 -37.810 1.00 87.38 163 TYR A N 1
ATOM 1271 C CA . TYR A 1 163 ? 19.236 -1.730 -36.400 1.00 87.38 163 TYR A CA 1
ATOM 1272 C C . TYR A 1 163 ? 18.187 -0.640 -36.132 1.00 87.38 163 TYR A C 1
ATOM 1274 O O . TYR A 1 163 ? 18.000 -0.257 -34.985 1.00 87.38 163 TYR A O 1
ATOM 1282 N N . GLY A 1 164 ? 17.489 -0.155 -37.165 1.00 85.31 164 GLY A N 1
ATOM 1283 C CA . GLY A 1 164 ? 16.412 0.826 -37.013 1.00 85.31 164 GLY A CA 1
ATOM 1284 C C . GLY A 1 164 ? 16.894 2.241 -36.675 1.00 85.31 164 GLY A C 1
ATOM 1285 O O . GLY A 1 164 ? 16.175 2.990 -36.027 1.00 85.31 164 GLY A O 1
ATOM 1286 N N . PHE A 1 165 ? 18.091 2.647 -37.111 1.00 82.00 165 PHE A N 1
ATOM 1287 C CA . PHE A 1 165 ? 18.659 3.969 -36.791 1.00 82.00 165 PHE A CA 1
ATOM 1288 C C . PHE A 1 165 ? 17.905 5.161 -37.428 1.00 82.00 165 PHE A C 1
ATOM 1290 O O . PHE A 1 165 ? 18.156 6.306 -37.051 1.00 82.00 165 PHE A O 1
ATOM 1297 N N . TYR A 1 166 ? 17.006 4.926 -38.393 1.00 77.25 166 TYR A N 1
ATOM 1298 C CA . TYR A 1 166 ? 16.214 5.981 -39.047 1.00 77.25 166 TYR A CA 1
ATOM 1299 C C . TYR A 1 166 ? 14.763 6.048 -38.562 1.00 77.25 166 TYR A C 1
ATOM 1301 O O . TYR A 1 166 ? 14.276 7.132 -38.254 1.00 77.25 166 TYR A O 1
ATOM 1309 N N . ASP A 1 167 ? 14.074 4.909 -38.532 1.00 81.81 167 ASP A N 1
ATOM 1310 C CA . ASP A 1 167 ? 12.639 4.781 -38.257 1.00 81.81 167 ASP A CA 1
ATOM 1311 C C . ASP A 1 167 ? 12.340 4.036 -36.943 1.00 81.81 167 ASP A C 1
ATOM 1313 O O . ASP A 1 167 ? 11.176 3.856 -36.594 1.00 81.81 167 ASP A O 1
ATOM 1317 N N . GLY A 1 168 ? 13.369 3.616 -36.197 1.00 83.62 168 GLY A N 1
ATOM 1318 C CA . GLY A 1 168 ? 13.232 2.861 -34.947 1.00 83.62 168 GLY A CA 1
ATOM 1319 C C . GLY A 1 168 ? 12.834 1.397 -35.143 1.00 83.62 168 GLY A C 1
ATOM 1320 O O . GLY A 1 168 ? 12.660 0.679 -34.159 1.00 83.62 168 GLY A O 1
ATOM 1321 N N . VAL A 1 169 ? 12.691 0.935 -36.391 1.00 88.94 169 VAL A N 1
ATOM 1322 C CA . VAL A 1 169 ? 12.207 -0.413 -36.707 1.00 88.94 169 VAL A CA 1
ATOM 1323 C C . VAL A 1 169 ? 13.342 -1.243 -37.316 1.00 88.94 169 VAL A C 1
ATOM 1325 O O . VAL A 1 169 ? 13.738 -1.001 -38.458 1.00 88.94 169 VAL A O 1
ATOM 1328 N N . PRO A 1 170 ? 13.885 -2.240 -36.593 1.00 91.25 170 PRO A N 1
ATOM 1329 C CA . P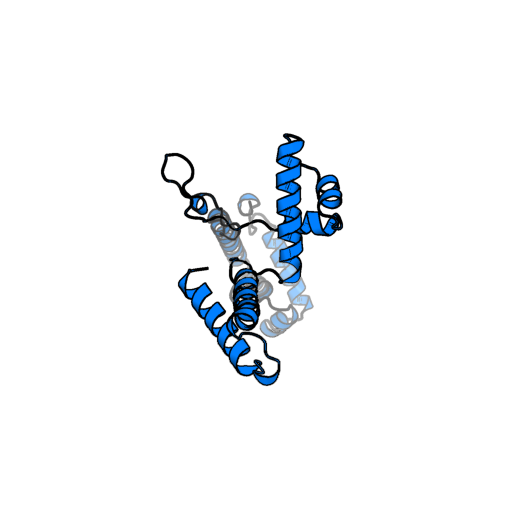RO A 1 170 ? 14.914 -3.114 -37.141 1.00 91.25 170 PRO A CA 1
ATOM 1330 C C . PRO A 1 170 ? 14.323 -4.057 -38.197 1.00 91.25 170 PRO A C 1
ATOM 1332 O O . PRO A 1 170 ? 13.322 -4.729 -37.948 1.00 91.25 170 PRO A O 1
ATOM 1335 N N . ARG A 1 171 ? 14.968 -4.146 -39.366 1.00 91.69 171 ARG A N 1
ATOM 1336 C CA . ARG A 1 171 ? 14.533 -5.002 -40.484 1.00 91.69 171 ARG A CA 1
ATOM 1337 C C . ARG A 1 171 ? 15.274 -6.333 -40.544 1.00 91.69 171 ARG A C 1
ATOM 1339 O O . ARG A 1 171 ? 16.444 -6.463 -40.148 1.00 91.69 171 ARG A O 1
ATOM 1346 N N . THR A 1 172 ? 14.610 -7.360 -41.071 1.00 93.81 172 THR A N 1
ATOM 1347 C CA . THR A 1 172 ? 15.241 -8.669 -41.292 1.00 93.81 172 THR A CA 1
ATOM 1348 C C . THR A 1 172 ? 16.200 -8.639 -42.489 1.00 93.81 172 THR A C 1
ATOM 1350 O O . THR A 1 172 ? 16.087 -7.813 -43.390 1.00 93.81 172 THR A O 1
ATOM 1353 N N . LEU A 1 173 ? 17.179 -9.553 -42.528 1.00 92.44 173 LEU A N 1
ATOM 1354 C CA . LEU A 1 173 ? 18.108 -9.654 -43.669 1.00 92.44 173 LEU A CA 1
ATOM 1355 C C . LEU A 1 173 ? 17.393 -9.991 -44.990 1.00 92.44 173 LEU A C 1
ATOM 1357 O O . LEU A 1 173 ? 17.937 -9.722 -46.057 1.00 92.44 173 LEU A O 1
ATOM 1361 N N . GLU A 1 174 ? 16.215 -10.615 -44.913 1.00 91.62 174 GLU A N 1
ATOM 1362 C CA . GLU A 1 174 ? 15.372 -10.929 -46.071 1.00 91.62 174 GLU A CA 1
ATOM 1363 C C . GLU A 1 174 ? 14.645 -9.678 -46.572 1.00 91.62 174 GLU A C 1
ATOM 1365 O O . GLU A 1 174 ? 14.764 -9.368 -47.752 1.00 91.62 174 GLU A O 1
ATOM 1370 N N . GLU A 1 175 ? 14.033 -8.891 -45.682 1.00 91.62 175 GLU A N 1
ATOM 1371 C CA . GLU A 1 175 ? 13.395 -7.605 -46.024 1.00 91.62 175 GLU A CA 1
ATOM 1372 C C . GLU A 1 175 ? 14.382 -6.607 -46.643 1.00 91.62 175 GLU A C 1
ATOM 1374 O O . GLU A 1 175 ? 14.093 -5.965 -47.653 1.00 91.62 175 GLU A O 1
ATOM 1379 N N . ILE A 1 176 ? 15.590 -6.505 -46.079 1.00 92.44 176 ILE A N 1
ATOM 1380 C CA . ILE A 1 176 ? 16.654 -5.675 -46.663 1.00 92.44 176 ILE A CA 1
ATOM 1381 C C . ILE A 1 176 ? 17.083 -6.267 -48.026 1.00 92.44 176 ILE A C 1
ATOM 1383 O O . ILE A 1 176 ? 17.453 -5.532 -48.939 1.00 92.44 176 ILE A O 1
ATOM 1387 N N . GLY A 1 177 ? 17.010 -7.593 -48.195 1.00 91.69 177 GLY A N 1
ATOM 1388 C CA . GLY A 1 177 ? 17.261 -8.321 -49.453 1.00 91.69 177 GLY A CA 1
ATOM 1389 C C . GLY A 1 177 ? 16.379 -7.857 -50.583 1.00 91.69 177 GLY A C 1
ATOM 1390 O O . GLY A 1 177 ? 16.869 -7.530 -51.667 1.00 91.69 177 GLY A O 1
ATOM 1391 N N . GLU A 1 178 ? 15.091 -7.784 -50.286 1.00 92.25 178 GLU A N 1
ATOM 1392 C CA . GLU A 1 178 ? 14.066 -7.334 -51.212 1.00 92.25 178 GLU A CA 1
ATOM 1393 C C . GLU A 1 178 ? 14.262 -5.858 -51.586 1.00 92.25 178 GLU A C 1
ATOM 1395 O O . GLU A 1 178 ? 14.237 -5.529 -52.771 1.00 92.25 178 GLU A O 1
ATOM 1400 N N . GLU A 1 179 ? 14.570 -4.977 -50.624 1.00 89.19 179 GLU A N 1
ATOM 1401 C CA . GLU A 1 179 ? 14.787 -3.544 -50.899 1.00 89.19 179 GLU A CA 1
ATOM 1402 C C . GLU A 1 179 ? 16.026 -3.286 -51.780 1.00 89.19 179 GLU A C 1
ATOM 1404 O O . GLU A 1 179 ? 16.004 -2.425 -52.664 1.00 89.19 179 GLU A O 1
ATOM 1409 N N . PHE A 1 180 ? 17.111 -4.043 -51.583 1.00 88.69 180 PHE A N 1
ATOM 1410 C CA . PHE A 1 180 ? 18.367 -3.864 -52.324 1.00 88.69 180 PHE A CA 1
ATOM 1411 C C . PHE A 1 180 ? 18.506 -4.760 -53.564 1.00 88.69 180 PHE A C 1
ATOM 1413 O O . PHE A 1 180 ? 19.522 -4.664 -54.259 1.00 88.69 180 PHE A O 1
ATOM 1420 N N . ASN A 1 181 ? 17.514 -5.606 -53.868 1.00 91.88 181 ASN A N 1
ATOM 1421 C CA . ASN A 1 181 ? 17.581 -6.643 -54.906 1.00 91.88 181 ASN A CA 1
ATOM 1422 C C . ASN A 1 181 ? 18.816 -7.557 -54.755 1.00 91.88 181 ASN A C 1
ATOM 1424 O O . ASN A 1 181 ? 19.525 -7.853 -55.722 1.00 91.88 181 ASN A O 1
ATOM 1428 N N . LEU A 1 182 ? 19.104 -7.984 -53.524 1.00 92.88 182 LEU A N 1
ATOM 1429 C CA . LEU A 1 182 ? 20.229 -8.854 -53.182 1.00 92.88 182 LEU A CA 1
ATOM 1430 C C . LEU A 1 182 ? 19.747 -10.093 -52.430 1.00 92.88 182 LEU A C 1
ATOM 1432 O O . LEU A 1 182 ? 18.742 -10.077 -51.729 1.00 92.88 182 LEU A O 1
ATOM 1436 N N . THR A 1 183 ? 20.507 -11.184 -52.526 1.00 94.06 183 THR A N 1
ATOM 1437 C CA . THR A 1 183 ? 20.227 -12.362 -51.703 1.00 94.06 183 THR A CA 1
ATOM 1438 C C . THR A 1 183 ? 20.502 -12.064 -50.229 1.00 94.06 183 THR A C 1
ATOM 1440 O O . THR A 1 183 ? 21.437 -11.332 -49.890 1.00 94.06 183 THR A O 1
ATOM 1443 N N . ARG A 1 184 ? 19.744 -12.711 -49.338 1.00 93.44 184 ARG A N 1
ATOM 1444 C CA . ARG A 1 184 ? 19.953 -12.667 -47.880 1.00 93.44 184 ARG A CA 1
ATOM 1445 C C . ARG A 1 184 ? 21.423 -12.859 -47.489 1.00 93.44 184 ARG A C 1
ATOM 1447 O O . ARG A 1 184 ? 21.967 -12.118 -46.673 1.00 93.44 184 ARG A O 1
ATOM 1454 N N . GLU A 1 185 ? 22.085 -13.844 -48.095 1.00 91.81 185 GLU A N 1
ATOM 1455 C CA . GLU A 1 185 ? 23.489 -14.152 -47.810 1.00 91.81 185 GLU A CA 1
ATOM 1456 C C . GLU A 1 185 ? 24.433 -13.027 -48.252 1.00 91.81 185 GLU A C 1
ATOM 1458 O O . GLU A 1 185 ? 25.423 -12.739 -47.577 1.00 91.81 185 GLU A O 1
ATOM 1463 N N . ARG A 1 186 ? 24.115 -12.329 -49.348 1.00 91.38 186 ARG A N 1
ATOM 1464 C CA . ARG A 1 186 ? 24.910 -11.186 -49.795 1.00 91.38 186 ARG A CA 1
ATOM 1465 C C . ARG A 1 186 ? 24.806 -10.006 -48.828 1.00 91.38 186 ARG A C 1
ATOM 1467 O O . ARG A 1 186 ? 25.817 -9.353 -48.581 1.00 91.38 186 ARG A O 1
ATOM 1474 N N . ILE A 1 187 ? 23.636 -9.760 -48.242 1.00 93.25 187 ILE A N 1
ATOM 1475 C CA . ILE A 1 187 ? 23.465 -8.714 -47.220 1.00 93.25 187 ILE A CA 1
ATOM 1476 C C . ILE A 1 187 ? 24.200 -9.073 -45.943 1.00 93.25 187 ILE A C 1
ATOM 1478 O O . ILE A 1 187 ? 24.906 -8.225 -45.412 1.00 93.25 187 ILE A O 1
ATOM 1482 N N . ARG A 1 188 ? 24.139 -10.333 -45.505 1.00 93.81 188 ARG A N 1
ATOM 1483 C CA . ARG A 1 188 ? 24.923 -10.812 -44.357 1.00 93.81 188 ARG A CA 1
ATOM 1484 C C . ARG A 1 188 ? 26.426 -10.558 -44.537 1.00 93.81 188 ARG A C 1
ATOM 1486 O O . ARG A 1 188 ? 27.124 -10.183 -43.597 1.00 93.81 188 ARG A O 1
ATOM 1493 N N . GLN A 1 189 ? 26.945 -10.749 -45.752 1.00 93.44 189 GLN A N 1
ATOM 1494 C CA . GLN A 1 189 ? 28.343 -10.440 -46.071 1.00 93.44 189 GLN A CA 1
ATOM 1495 C C . GLN A 1 189 ? 28.641 -8.937 -46.002 1.00 93.44 189 GLN A C 1
ATOM 1497 O O . GLN A 1 189 ? 29.683 -8.558 -45.469 1.00 93.44 189 GLN A O 1
ATOM 1502 N N . LEU A 1 190 ? 27.748 -8.093 -46.529 1.00 90.94 190 LEU A N 1
ATOM 1503 C CA . LEU A 1 190 ? 27.895 -6.634 -46.496 1.00 90.94 190 LEU A CA 1
ATOM 1504 C C . LEU A 1 190 ? 27.774 -6.074 -45.073 1.00 90.94 190 LEU A C 1
ATOM 1506 O O . LEU A 1 190 ? 28.576 -5.229 -44.700 1.00 90.94 190 LEU A O 1
ATOM 1510 N N . GLU A 1 191 ? 26.860 -6.598 -44.256 1.00 91.25 191 GLU A N 1
ATOM 1511 C CA . GLU A 1 191 ? 26.746 -6.300 -42.822 1.00 91.25 191 GLU A CA 1
ATOM 1512 C C . GLU A 1 191 ? 28.056 -6.635 -42.101 1.00 91.25 191 GLU A C 1
ATOM 1514 O O . GLU A 1 191 ? 28.633 -5.791 -41.416 1.00 91.25 191 GLU A O 1
ATOM 1519 N N . LYS A 1 192 ? 28.596 -7.843 -42.316 1.00 91.56 192 LYS A N 1
ATOM 1520 C CA . LYS A 1 192 ? 29.876 -8.250 -41.722 1.00 91.56 192 LYS A CA 1
ATOM 1521 C C . LYS A 1 192 ? 31.031 -7.347 -42.165 1.00 91.56 192 LYS A C 1
ATOM 1523 O O . LYS A 1 192 ? 31.910 -7.043 -41.359 1.00 91.56 192 LYS A O 1
ATOM 1528 N N . LEU A 1 193 ? 31.045 -6.930 -43.431 1.00 90.25 193 LEU A N 1
ATOM 1529 C CA . LEU A 1 193 ? 32.052 -6.015 -43.965 1.00 90.25 193 LEU A CA 1
ATOM 1530 C C . LEU A 1 193 ? 31.939 -4.623 -43.327 1.00 90.25 193 LEU A C 1
ATOM 1532 O O . LEU A 1 193 ? 32.954 -4.066 -42.910 1.00 90.25 193 LEU A O 1
ATOM 1536 N N . ALA A 1 194 ? 30.720 -4.101 -43.197 1.00 87.88 194 ALA A N 1
ATOM 1537 C CA . ALA A 1 194 ? 30.438 -2.811 -42.581 1.00 87.88 194 ALA A CA 1
ATOM 1538 C C . ALA A 1 194 ? 30.836 -2.800 -41.094 1.00 87.88 194 ALA A C 1
ATOM 1540 O O . ALA A 1 194 ? 31.560 -1.909 -40.653 1.00 87.88 194 ALA A O 1
ATOM 1541 N N . LEU A 1 195 ? 30.489 -3.853 -40.343 1.00 87.38 195 LEU A N 1
ATOM 1542 C CA . LEU A 1 195 ? 30.928 -4.042 -38.953 1.00 87.38 195 LEU A CA 1
ATOM 1543 C C . LEU A 1 195 ? 32.451 -4.175 -38.825 1.00 87.38 195 LEU A C 1
ATOM 1545 O O . LEU A 1 195 ? 33.021 -3.752 -37.825 1.00 87.38 195 LEU A O 1
ATOM 1549 N N . CYS A 1 196 ? 33.126 -4.770 -39.811 1.00 86.88 196 CYS A N 1
ATOM 1550 C CA . CYS A 1 196 ? 34.588 -4.841 -39.833 1.00 86.88 196 CYS A CA 1
ATOM 1551 C C . CYS A 1 196 ? 35.209 -3.450 -40.035 1.00 86.88 196 CYS A C 1
ATOM 1553 O O . CYS A 1 196 ? 36.169 -3.094 -39.355 1.00 86.88 196 CYS A O 1
ATOM 1555 N N . ARG A 1 197 ? 34.626 -2.627 -40.916 1.00 85.38 197 ARG A N 1
ATOM 1556 C CA . ARG A 1 197 ? 35.066 -1.242 -41.142 1.00 85.38 197 ARG A CA 1
ATOM 1557 C C . ARG A 1 197 ? 34.843 -0.359 -39.923 1.00 85.38 197 ARG A C 1
ATOM 1559 O O . ARG A 1 197 ? 35.759 0.366 -39.557 1.00 85.38 197 ARG A O 1
ATOM 1566 N N . LEU A 1 198 ? 33.705 -0.492 -39.244 1.0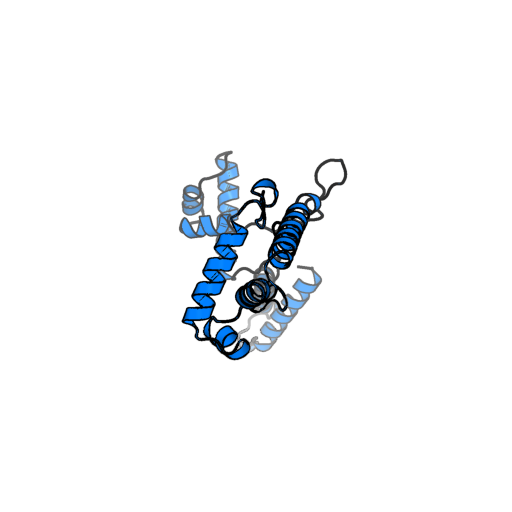0 83.38 198 LEU A N 1
ATOM 1567 C CA . LEU A 1 198 ? 33.420 0.210 -37.987 1.00 83.38 198 LEU A CA 1
ATOM 1568 C C . LEU A 1 198 ? 34.339 -0.190 -36.821 1.00 83.38 198 LEU A C 1
ATOM 1570 O O . LEU A 1 198 ? 34.353 0.497 -35.809 1.00 83.38 198 LEU A O 1
ATOM 1574 N N . ARG A 1 199 ? 35.124 -1.268 -36.936 1.00 81.88 199 ARG A N 1
ATOM 1575 C CA . ARG A 1 199 ? 36.184 -1.595 -35.963 1.00 81.88 199 ARG A CA 1
ATOM 1576 C C . ARG A 1 199 ? 37.530 -0.970 -36.312 1.00 81.88 199 ARG A C 1
ATOM 1578 O O . ARG A 1 199 ? 38.427 -0.959 -35.477 1.00 81.88 199 ARG A O 1
ATOM 1585 N N . HIS A 1 200 ? 37.714 -0.495 -37.543 1.00 81.25 200 HIS A N 1
ATOM 1586 C CA . HIS A 1 200 ? 38.979 0.093 -37.963 1.00 81.25 200 HIS A CA 1
ATOM 1587 C C . HIS A 1 200 ? 39.060 1.559 -37.495 1.00 81.25 200 HIS A C 1
ATOM 1589 O O . HIS A 1 200 ? 38.116 2.304 -37.752 1.00 81.25 200 HIS A O 1
ATOM 1595 N N . PRO A 1 201 ? 40.178 2.038 -36.910 1.00 72.31 201 PRO A N 1
ATOM 1596 C CA . PRO A 1 201 ? 40.287 3.386 -36.319 1.00 72.31 201 PRO A CA 1
ATOM 1597 C C . PRO A 1 201 ? 39.974 4.556 -37.265 1.00 72.31 201 PRO A C 1
ATOM 1599 O O . PRO A 1 201 ? 39.707 5.669 -36.823 1.00 72.31 201 PRO A O 1
ATOM 1602 N N . SER A 1 202 ? 40.043 4.320 -38.577 1.00 70.56 202 SER A N 1
ATOM 1603 C CA . SER A 1 202 ? 39.751 5.322 -39.609 1.00 70.56 202 SER A CA 1
ATOM 1604 C C . SER A 1 202 ? 38.254 5.553 -39.851 1.00 70.56 202 SER A C 1
ATOM 1606 O O . SER A 1 202 ? 37.893 6.600 -40.376 1.00 70.56 202 SER A O 1
ATOM 1608 N N . PHE A 1 203 ? 37.395 4.589 -39.505 1.00 66.50 203 PHE A N 1
ATOM 1609 C CA . PHE A 1 203 ? 35.937 4.653 -39.708 1.00 66.50 203 PHE A CA 1
ATOM 1610 C C . PHE A 1 203 ? 35.147 4.418 -38.415 1.00 66.50 203 PHE A C 1
ATOM 1612 O O . PHE A 1 203 ? 33.990 4.818 -38.316 1.00 66.50 203 PHE A O 1
ATOM 1619 N N . GLY A 1 204 ? 35.767 3.746 -37.449 1.00 63.16 204 GLY A N 1
ATOM 1620 C CA . GLY A 1 204 ? 35.141 3.232 -36.251 1.00 63.16 204 GLY A CA 1
ATOM 1621 C C . GLY A 1 204 ? 34.936 4.234 -35.133 1.00 63.16 204 GLY A C 1
ATOM 1622 O O . GLY A 1 204 ? 35.515 5.319 -35.111 1.00 63.16 204 GLY A O 1
ATOM 1623 N N . ILE A 1 205 ? 34.094 3.797 -34.208 1.00 62.12 205 ILE A N 1
ATOM 1624 C CA . ILE A 1 205 ? 33.842 4.421 -32.916 1.00 62.12 205 ILE A CA 1
ATOM 1625 C C . ILE A 1 205 ? 35.137 4.285 -32.111 1.00 62.12 205 ILE A C 1
ATOM 1627 O O . ILE A 1 205 ? 35.691 3.182 -32.036 1.00 62.12 205 ILE A O 1
ATOM 1631 N N . ARG A 1 206 ? 35.685 5.377 -31.570 1.00 59.44 206 ARG A N 1
ATOM 1632 C CA . ARG A 1 206 ? 36.847 5.245 -30.683 1.00 59.44 206 ARG A CA 1
ATOM 1633 C C . ARG A 1 206 ? 36.355 4.613 -29.385 1.00 59.44 206 ARG A C 1
ATOM 1635 O O . ARG A 1 206 ? 35.250 4.900 -28.950 1.00 59.44 206 ARG A O 1
ATOM 1642 N N . GLU A 1 207 ? 37.180 3.803 -28.723 1.00 54.66 207 GLU A N 1
ATOM 1643 C CA . GLU A 1 207 ? 36.861 3.318 -27.363 1.00 54.66 207 GLU A CA 1
ATOM 1644 C C . GLU A 1 207 ? 36.598 4.476 -26.381 1.00 54.66 207 GLU A C 1
ATOM 1646 O O . GLU A 1 207 ? 35.941 4.284 -25.372 1.00 54.66 207 GLU A O 1
ATOM 1651 N N . GLN A 1 208 ? 37.067 5.683 -26.709 1.00 54.25 208 GLN A N 1
ATOM 1652 C CA . GLN A 1 208 ? 36.822 6.926 -25.974 1.00 54.25 208 GLN A CA 1
ATOM 1653 C C . GLN A 1 208 ? 35.401 7.496 -26.149 1.00 54.25 208 GLN A C 1
ATOM 1655 O O . GLN A 1 208 ? 35.027 8.357 -25.368 1.00 54.25 208 GLN A O 1
ATOM 1660 N N . ASP A 1 209 ? 34.638 7.040 -27.149 1.00 52.19 209 ASP A N 1
ATOM 1661 C CA . ASP A 1 209 ? 33.291 7.539 -27.481 1.00 52.19 209 ASP A CA 1
ATOM 1662 C C . ASP A 1 209 ? 32.173 6.593 -26.968 1.00 52.19 209 ASP A C 1
ATOM 1664 O O . ASP A 1 209 ? 30.997 6.801 -27.260 1.00 52.19 209 ASP A O 1
ATOM 1668 N N . LEU A 1 210 ? 32.538 5.504 -26.273 1.00 52.81 210 LEU A N 1
ATOM 1669 C CA . LEU A 1 210 ? 31.631 4.461 -25.754 1.00 52.81 210 LEU A CA 1
ATOM 1670 C C . LEU A 1 210 ? 31.684 4.317 -24.223 1.00 52.81 210 LEU A C 1
ATOM 1672 O O . LEU A 1 210 ? 31.132 3.349 -23.696 1.00 52.81 210 LEU A O 1
ATOM 1676 N N . VAL A 1 211 ? 32.382 5.226 -23.537 1.00 45.72 211 VAL A N 1
ATOM 1677 C CA . VAL A 1 211 ? 32.505 5.269 -22.072 1.00 45.72 211 VAL A CA 1
ATOM 1678 C C . VAL A 1 211 ? 31.801 6.501 -21.550 1.00 45.72 211 VAL A C 1
ATOM 1680 O O . VAL A 1 211 ? 32.065 7.583 -22.121 1.00 45.72 211 VAL A O 1
#

Radius of gyration: 35.25 Å; Cα contacts (8 Å, |Δi|>4): 180; chains: 1; bounding box: 85×42×87 Å

Solvent-accessible surface area (backbone atoms only — not comparable to full-atom values): 12037 Å² total; per-residue (Å²): 114,56,72,66,56,45,50,53,37,24,49,56,15,37,52,55,29,62,76,70,58,63,72,89,74,73,63,61,63,69,70,56,27,51,54,34,20,50,52,32,32,54,49,47,47,54,60,60,53,49,96,73,74,57,66,67,82,51,50,61,54,41,51,39,42,53,51,29,44,54,51,45,29,68,73,67,74,43,88,67,51,58,65,59,33,16,65,70,45,72,45,61,47,72,58,41,52,54,45,68,69,60,70,80,88,78,65,47,78,41,70,45,82,88,86,70,42,34,50,48,79,74,62,78,68,88,83,61,77,54,67,65,59,54,49,51,54,48,50,38,52,50,50,52,50,56,32,38,68,68,38,59,69,72,45,26,50,53,51,31,43,44,70,10,76,82,82,72,55,60,45,51,57,55,61,54,12,65,77,69,76,43,54,42,68,57,47,54,51,43,51,53,51,42,57,52,44,41,68,34,88,90,42,23,75,52,80,81,60,77,110

Mean predicted aligned error: 11.44 Å

Sequence (211 aa):
IDFLDLIQEGNLGLIRAVEKFDWRKGFKFSTYATWWIRQAITRAIADKSRTVRIPVHLHDTLAAVRAAQASLKAELGRDPKPEEIAEEAGVEVAKVELALGVADTVSLEQPIGEDGAQLGDFIEDEDAVDPVKVTEEMDVANSLRMSIERLPEREGRILALRYGFYDGVPRTLEEIGEEFNLTRERIRQLEKLALCRLRHPSFGIREQDLV

Secondary structure (DSSP, 8-state):
--HHHHHHHHHHHHHHHHHH--GGG---HHHHHHHHHHHHHHHHHHHHSSSS---HHHHHHHHHHHHHHHHHHHHHSSPPPHHHHHHHHTS-HHHHHHHHH-PPPPPTT-EETTTTEEGGGG---TTPPPHHHHHHHHHHHHHHHHHHHTS-HHHHHHHHHHHTTTTS-PPPHHHHHHHHT--HHHHHHHHHHHHHHTTSTTTSPPGGG--